Protein AF-A0AAW9J046-F1 (afdb_monomer_lite)

InterPro domains:
  IPR015813 Pyruvate/Phosphoenolpyruvate kinase-like domain superfamily [SSF51621] (9-249)
  IPR039556 ICL/PEPM domain [cd00377] (70-250)
  IPR040442 Pyruvate kinase-like domain superfamily [G3DSA:3.20.20.60] (46-250)

pLDDT: mean 89.96, std 11.01, range [50.72, 98.75]

Organism: Clostridium perfringens (NCBI:txid1502)

Secondary structure (DSSP, 8-state):
-EEEEEGGGSSSTTHHHHHHHHHHHHTTT-EEEEEPP-TT--HHHHHHHHHHH---HHHHHHHHHHHHHH-SS--EEE-SSHHHHHHHHH-EEEETTEEEE--EEEE-HHHHHHHTT--TTT-S-HHHHHHHHHHHHTT--S-EEEE-TT---HHHHHHHHHHHHHHT--EEEEE-EESS---GGGTTSS--EEPPHHHHHHHHHHHHHH-SSS-SEEEEEP-TTTTT--HHHHHHHHHHHHHTT-S---

Foldseek 3Di:
DEDEEECLLCDALNVVVVVVVVVVCVVVVYDYHYDHDDPPDDPVVVVVVVVVVADDLQRQQLQVVVCVVVDPPAAEEEDQAQVSLLCLQPDWDQDPSDIDGHQAYEHDLQVNQVVVVHHSFCPQDPVSSVVRVVRSRVRHHHAYEYACEQCPDLVVSLVVLVVCSNSNHNEYEHEQWDDGDDDLVVAQPDATDGHDLVVVLVSLLSSCVSDPDPRYFYEYEYCCVRNVVDDVVVVVSQVSNVVSPHPYYD

Structure (mmCIF, N/CA/C/O backbone):
data_AF-A0AAW9J046-F1
#
_entry.id   AF-A0AAW9J046-F1
#
loop_
_atom_site.group_PDB
_atom_site.id
_atom_site.type_symbol
_atom_site.label_atom_id
_atom_site.label_alt_id
_atom_site.label_comp_id
_atom_site.label_asym_id
_atom_site.label_entity_id
_atom_site.label_seq_id
_atom_site.pdbx_PDB_ins_code
_atom_site.Cartn_x
_atom_site.Cartn_y
_atom_site.Cartn_z
_atom_site.occupancy
_atom_site.B_iso_or_equiv
_atom_site.auth_seq_id
_atom_site.auth_comp_id
_atom_site.auth_asym_id
_atom_site.auth_atom_id
_atom_site.pdbx_PDB_model_num
ATOM 1 N N . ASP A 1 1 ? -41.920 2.066 6.862 1.00 80.56 1 ASP A N 1
ATOM 2 C CA . ASP A 1 1 ? -42.818 2.339 8.004 1.00 80.56 1 ASP A CA 1
ATOM 3 C C . ASP A 1 1 ? -42.069 2.582 9.298 1.00 80.56 1 ASP A C 1
ATOM 5 O O . ASP A 1 1 ? -42.297 3.623 9.889 1.00 80.56 1 ASP A O 1
ATOM 9 N N . TYR A 1 2 ? -41.138 1.714 9.704 1.00 87.12 2 TYR A N 1
ATOM 10 C CA . TYR A 1 2 ? -40.408 1.887 10.965 1.00 87.12 2 TYR A CA 1
ATOM 11 C C . TYR A 1 2 ? -38.893 1.852 10.770 1.00 87.12 2 TYR A C 1
ATOM 13 O O . TYR A 1 2 ? -38.388 1.045 9.989 1.00 87.12 2 TYR A O 1
ATOM 21 N N . VAL A 1 3 ? -38.172 2.682 11.521 1.00 87.12 3 VAL A N 1
ATOM 22 C CA . VAL A 1 3 ? -36.737 2.511 11.788 1.00 87.12 3 VAL A CA 1
ATOM 23 C C . VAL A 1 3 ? -36.591 2.202 13.268 1.00 87.12 3 VAL A C 1
ATOM 25 O O . VAL A 1 3 ? -37.168 2.893 14.101 1.00 87.12 3 VAL A O 1
ATOM 28 N N . VAL A 1 4 ? -35.834 1.159 13.598 1.00 86.88 4 VAL A N 1
ATOM 29 C CA . VAL A 1 4 ? -35.558 0.775 14.985 1.00 86.88 4 VAL A CA 1
ATOM 30 C C . VAL A 1 4 ? -34.089 1.052 15.272 1.00 86.88 4 VAL A C 1
ATOM 32 O O . VAL A 1 4 ? -33.225 0.558 14.549 1.00 86.88 4 VAL A O 1
ATOM 35 N N . HIS A 1 5 ? -33.801 1.839 16.306 1.00 84.81 5 HIS A N 1
ATOM 36 C CA . HIS A 1 5 ? -32.433 2.153 16.724 1.00 84.81 5 HIS A CA 1
ATOM 37 C C . HIS A 1 5 ? -32.329 2.200 18.254 1.00 84.81 5 HIS A C 1
ATOM 39 O O . HIS A 1 5 ? -33.330 2.333 18.958 1.00 84.81 5 HIS A O 1
ATOM 45 N N . GLY A 1 6 ? -31.113 2.083 18.779 1.00 80.00 6 GLY A N 1
ATOM 46 C CA . GLY A 1 6 ? -30.823 2.382 20.176 1.00 80.00 6 GLY A CA 1
ATOM 47 C C . GLY A 1 6 ? -31.052 3.859 20.520 1.00 80.00 6 GLY A C 1
ATOM 48 O O . GLY A 1 6 ? -31.007 4.717 19.643 1.00 80.00 6 GLY A O 1
ATOM 49 N N . ASP A 1 7 ? -31.293 4.191 21.786 1.00 82.12 7 ASP A N 1
ATOM 50 C CA . ASP A 1 7 ? -31.422 5.588 22.226 1.00 82.12 7 ASP A CA 1
ATOM 51 C C . ASP A 1 7 ? -30.079 6.290 22.516 1.00 82.12 7 ASP A C 1
ATOM 53 O O . ASP A 1 7 ? -30.062 7.456 22.908 1.00 82.12 7 ASP A O 1
ATOM 57 N N . ASP A 1 8 ? -28.956 5.615 22.262 1.00 73.44 8 ASP A N 1
ATOM 58 C CA . ASP A 1 8 ? -27.584 6.071 22.516 1.00 73.44 8 ASP A CA 1
ATOM 59 C C . ASP A 1 8 ? -27.118 7.206 21.594 1.00 73.44 8 ASP A C 1
ATOM 61 O O . ASP A 1 8 ? -26.178 7.926 21.923 1.00 73.44 8 ASP A O 1
ATOM 65 N N . TRP A 1 9 ? -27.813 7.405 20.476 1.00 77.25 9 TRP A N 1
ATOM 66 C CA . TRP A 1 9 ? -27.603 8.506 19.536 1.00 77.25 9 TRP A CA 1
ATOM 67 C C . TRP A 1 9 ? -28.482 9.747 19.787 1.00 77.25 9 TRP A C 1
ATOM 69 O O . TRP A 1 9 ? -28.465 10.680 18.982 1.00 77.25 9 TRP A O 1
ATOM 79 N N . LYS A 1 10 ? -29.272 9.776 20.876 1.00 75.56 10 LYS A N 1
ATOM 80 C CA . LYS A 1 10 ? -30.058 10.966 21.267 1.00 75.56 10 LYS A CA 1
ATOM 81 C C . LYS A 1 10 ? -29.168 12.153 21.623 1.00 75.56 10 LYS A C 1
ATOM 83 O O . LYS A 1 10 ? -29.517 13.285 21.302 1.00 75.56 10 LYS A O 1
ATOM 88 N N . ASP A 1 11 ? -28.017 11.865 22.221 1.00 67.56 11 ASP A N 1
ATOM 89 C CA . ASP A 1 11 ? -27.031 12.838 22.670 1.00 67.56 11 ASP A CA 1
ATOM 90 C C . ASP A 1 11 ? -25.668 12.571 22.001 1.00 67.56 11 ASP A C 1
ATOM 92 O O . ASP A 1 11 ? -25.369 11.461 21.559 1.00 67.56 11 ASP A O 1
ATOM 96 N N . GLY A 1 12 ? -24.807 13.589 21.922 1.00 67.00 12 GLY A N 1
ATOM 97 C CA . GLY A 1 12 ? -23.470 13.465 21.326 1.00 67.00 12 GLY A CA 1
ATOM 98 C C . GLY A 1 12 ? -23.452 13.520 19.792 1.00 67.00 12 GLY A C 1
ATOM 99 O O . GLY A 1 12 ? -24.370 14.032 19.155 1.00 67.00 12 GLY A O 1
ATOM 100 N N . LEU A 1 13 ? -22.374 13.021 19.182 1.00 63.19 13 LEU A N 1
ATOM 101 C CA . LEU A 1 13 ? -22.053 13.221 17.756 1.00 63.19 13 LEU A CA 1
ATOM 102 C C . LEU A 1 13 ? -23.088 12.642 16.778 1.00 63.19 13 LEU A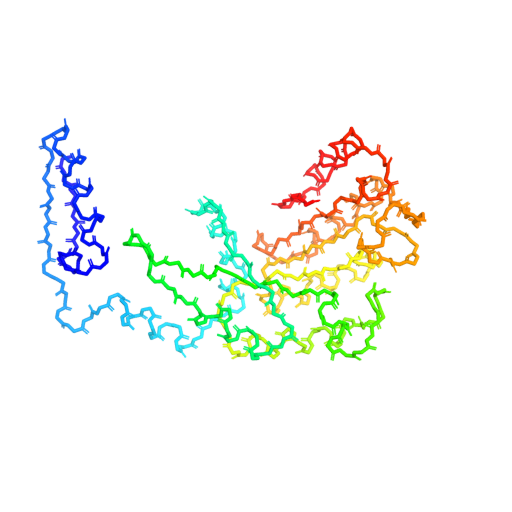 C 1
ATOM 104 O O . LEU A 1 13 ? -23.257 13.152 15.674 1.00 63.19 13 LEU A O 1
ATOM 108 N N . GLN A 1 14 ? -23.795 11.583 17.176 1.00 73.69 14 GLN A N 1
ATOM 109 C CA . GLN A 1 14 ? -24.799 10.933 16.330 1.00 73.69 14 GLN A CA 1
ATOM 110 C C . GLN A 1 14 ? -26.179 11.612 16.386 1.00 73.69 14 GLN A C 1
ATOM 112 O O . GLN A 1 14 ? -27.056 11.252 15.602 1.00 73.69 14 GLN A O 1
ATOM 117 N N . SER A 1 15 ? -26.364 12.639 17.224 1.00 80.19 15 SER A N 1
ATOM 118 C CA . SER A 1 15 ? -27.622 13.402 17.310 1.00 80.19 15 SER A CA 1
ATOM 119 C C . SER A 1 15 ? -28.003 14.068 15.982 1.00 80.19 15 SER A C 1
ATOM 121 O O . SER A 1 15 ? -29.173 14.087 15.597 1.00 80.19 15 SER A O 1
ATOM 123 N N . ASN A 1 16 ? -27.005 14.520 15.219 1.00 80.81 16 ASN A N 1
ATOM 124 C CA . ASN A 1 16 ? -27.200 15.065 13.876 1.00 80.81 16 ASN A CA 1
ATOM 125 C C . ASN A 1 16 ? -27.724 13.999 12.897 1.00 80.81 16 ASN A C 1
ATOM 127 O O . ASN A 1 16 ? -28.609 14.272 12.085 1.00 80.81 16 ASN A O 1
ATOM 131 N N . LEU A 1 17 ? -27.214 12.764 12.986 1.00 83.44 17 LEU A N 1
ATOM 132 C CA . LEU A 1 17 ? -27.685 11.642 12.169 1.00 83.44 17 LEU A CA 1
ATOM 133 C C . LEU A 1 17 ? -29.111 11.240 12.559 1.00 83.44 17 LEU A C 1
ATOM 135 O O . LEU A 1 17 ? -29.945 11.038 11.677 1.00 83.44 17 LEU A O 1
ATOM 139 N N . ARG A 1 18 ? -29.409 11.202 13.863 1.00 87.56 18 ARG A N 1
ATOM 140 C CA . ARG A 1 18 ? -30.761 10.974 14.382 1.00 87.56 18 ARG A CA 1
ATOM 141 C C . ARG A 1 18 ? -31.751 11.973 13.791 1.00 87.56 18 ARG A C 1
ATOM 143 O O . ARG A 1 18 ? -32.811 11.575 13.313 1.00 87.56 18 ARG A O 1
ATOM 150 N N . GLN A 1 19 ? -31.391 13.257 13.777 1.00 87.75 19 GLN A N 1
ATOM 151 C CA . GLN A 1 19 ? -32.248 14.301 13.222 1.00 87.75 19 GLN A CA 1
ATOM 152 C C . GLN A 1 19 ? -32.507 14.086 11.725 1.00 87.75 19 GLN A C 1
ATOM 154 O O . GLN A 1 19 ? -33.657 14.116 11.297 1.00 87.75 19 GLN A O 1
ATOM 159 N N . ARG A 1 20 ? -31.469 13.751 10.945 1.00 88.19 20 ARG A N 1
ATOM 160 C CA . ARG A 1 20 ? -31.618 13.424 9.516 1.00 88.19 20 ARG A CA 1
ATOM 161 C C . ARG A 1 20 ? -32.549 12.237 9.277 1.00 88.19 20 ARG A C 1
ATOM 163 O O . ARG A 1 20 ? -33.361 12.285 8.361 1.00 88.19 20 ARG A O 1
ATOM 170 N N . VAL A 1 21 ? -32.451 11.183 10.089 1.00 88.69 21 VAL A N 1
ATOM 171 C CA . VAL A 1 21 ? -33.340 10.014 9.980 1.00 88.69 21 VAL A CA 1
ATOM 172 C C . VAL A 1 21 ? -34.789 10.400 10.274 1.00 88.69 21 VAL A C 1
ATOM 174 O O . VAL A 1 21 ? -35.682 9.995 9.536 1.00 88.69 21 VAL A O 1
ATOM 177 N N . ILE A 1 22 ? -35.026 11.220 11.301 1.00 89.38 22 ILE A N 1
ATOM 178 C CA . ILE A 1 22 ? -36.364 11.738 11.620 1.00 89.38 22 ILE A CA 1
ATOM 179 C C . ILE A 1 22 ? -36.925 12.560 10.456 1.00 89.38 22 ILE A C 1
ATOM 181 O O . ILE A 1 22 ? -38.100 12.423 10.123 1.00 89.38 22 ILE A O 1
ATOM 185 N N . ASP A 1 23 ? -36.105 13.406 9.835 1.00 91.62 23 ASP A N 1
ATOM 186 C CA . ASP A 1 23 ? -36.557 14.270 8.746 1.00 91.62 23 ASP A CA 1
ATOM 187 C C . ASP A 1 23 ? -36.888 13.477 7.475 1.00 91.62 23 ASP A C 1
ATOM 189 O O . ASP A 1 23 ? -37.922 13.737 6.867 1.00 91.62 23 ASP A O 1
ATOM 193 N N . VAL A 1 24 ? -36.108 12.442 7.146 1.00 91.44 24 VAL A N 1
ATOM 194 C CA . VAL A 1 24 ? -36.411 11.515 6.039 1.00 91.44 24 VAL A CA 1
ATOM 195 C C . VAL A 1 24 ? -37.673 10.693 6.323 1.00 91.44 24 VAL A C 1
ATOM 197 O O . VAL A 1 24 ? -38.525 10.534 5.454 1.00 91.44 24 VAL A O 1
ATOM 200 N N . LEU A 1 25 ? -37.848 10.196 7.551 1.00 91.50 25 LEU A N 1
ATOM 201 C CA . LEU A 1 25 ? -39.029 9.411 7.928 1.00 91.50 25 LEU A CA 1
ATOM 202 C C . LEU A 1 25 ? -40.341 10.195 7.789 1.00 91.50 25 LEU A C 1
ATOM 204 O O . LEU A 1 25 ? -41.369 9.602 7.454 1.00 91.50 25 LEU A O 1
ATOM 208 N N . LYS A 1 26 ? -40.315 11.518 7.997 1.00 90.88 26 LYS A N 1
ATOM 209 C CA . LYS A 1 26 ? -41.492 12.382 7.811 1.00 90.88 26 LYS A CA 1
ATOM 210 C C . LYS A 1 26 ? -41.996 12.404 6.368 1.00 90.88 26 LYS A C 1
ATOM 212 O O . LYS A 1 26 ? -43.192 12.603 6.178 1.00 90.88 26 LYS A O 1
ATOM 217 N N . GLU A 1 27 ? -41.138 12.181 5.369 1.00 94.25 27 GLU A N 1
ATOM 218 C CA . GLU A 1 27 ? -41.520 12.245 3.948 1.00 94.25 27 GLU A CA 1
ATOM 219 C C . GLU A 1 27 ? -42.580 11.200 3.569 1.00 94.25 27 GLU A C 1
ATOM 221 O O . GLU A 1 27 ? -43.417 11.451 2.704 1.00 94.25 27 GLU A O 1
ATOM 226 N N . TRP A 1 28 ? -42.586 10.048 4.246 1.00 92.00 28 TRP A N 1
ATOM 227 C CA . TRP A 1 28 ? -43.547 8.961 4.021 1.00 92.00 28 TRP A CA 1
ATOM 228 C C . TRP A 1 28 ? -44.314 8.556 5.286 1.00 92.00 28 TRP A C 1
ATOM 230 O O . TRP A 1 28 ? -44.853 7.452 5.356 1.00 92.00 28 TRP A O 1
ATOM 240 N N . ASN A 1 29 ? -44.380 9.441 6.286 1.00 89.50 29 ASN A N 1
ATOM 241 C CA . ASN A 1 29 ? -45.112 9.216 7.536 1.00 89.50 29 ASN A CA 1
ATOM 242 C C . ASN A 1 29 ? -44.631 7.977 8.328 1.00 89.50 29 ASN A C 1
ATOM 244 O O . ASN A 1 29 ? -45.427 7.274 8.949 1.00 89.50 29 ASN A O 1
ATOM 248 N N . GLY A 1 30 ? -43.328 7.690 8.266 1.00 88.50 30 GLY A N 1
ATOM 249 C CA . GLY A 1 30 ? -42.696 6.616 9.024 1.00 88.50 30 GLY A CA 1
ATOM 250 C C . GLY A 1 30 ? -42.347 7.023 10.458 1.00 88.50 30 GLY A C 1
ATOM 251 O O . GLY A 1 30 ? -42.241 8.204 10.784 1.00 88.50 30 GLY A O 1
ATOM 252 N N . GLU A 1 31 ? -42.139 6.032 11.319 1.00 90.69 31 GLU A N 1
ATOM 253 C CA . GLU A 1 31 ? -41.923 6.206 12.755 1.00 90.69 31 GLU A CA 1
ATOM 254 C C . GLU A 1 31 ? -40.536 5.697 13.181 1.00 90.69 31 GLU A C 1
ATOM 256 O O . GLU A 1 31 ? -40.062 4.647 12.734 1.00 90.69 31 GLU A O 1
ATOM 261 N N . LEU A 1 32 ? -39.870 6.451 14.058 1.00 89.19 32 LEU A N 1
ATOM 262 C CA . LEU A 1 32 ? -38.623 6.030 14.689 1.00 89.19 32 LEU A CA 1
ATOM 263 C C . LEU A 1 32 ? -38.937 5.389 16.046 1.00 89.19 32 LEU A C 1
ATOM 265 O O . LEU A 1 32 ? -39.423 6.061 16.953 1.00 89.19 32 LEU A O 1
ATOM 269 N N . VAL A 1 33 ? -38.612 4.107 16.198 1.00 87.88 33 VAL A N 1
ATOM 270 C CA . VAL A 1 33 ? -38.767 3.351 17.446 1.00 87.88 33 VAL A CA 1
ATOM 271 C C . VAL A 1 33 ? -37.407 3.250 18.130 1.00 87.88 33 VAL A C 1
ATOM 273 O O . VAL A 1 33 ? -36.505 2.563 17.649 1.00 87.88 33 VAL A O 1
ATOM 276 N N . GLU A 1 34 ? -37.252 3.941 19.258 1.00 85.88 34 GLU A N 1
ATOM 277 C CA . GLU A 1 34 ? -35.988 3.993 20.000 1.00 85.88 34 GLU A CA 1
ATOM 278 C C . GLU A 1 34 ? -36.026 3.064 21.217 1.00 85.88 34 GLU A C 1
ATOM 280 O O . GLU A 1 34 ? -36.857 3.227 22.113 1.00 85.88 34 GLU A O 1
ATOM 285 N N . ILE A 1 35 ? -35.117 2.090 21.257 1.00 83.62 35 ILE A N 1
ATOM 286 C CA . ILE A 1 35 ? -35.019 1.106 22.340 1.00 83.62 35 ILE A CA 1
ATOM 287 C C . ILE A 1 35 ? -33.934 1.562 23.328 1.00 83.62 35 ILE A C 1
ATOM 289 O O . ILE A 1 35 ? -32.837 1.907 22.884 1.00 83.62 35 ILE A O 1
ATOM 293 N N . PRO A 1 36 ? -34.190 1.543 24.653 1.00 76.00 36 PRO A N 1
ATOM 294 C CA . PRO A 1 36 ? -33.184 1.894 25.650 1.00 76.00 36 PRO A CA 1
ATOM 295 C C . PRO A 1 36 ? -31.921 1.048 25.491 1.00 76.00 36 PRO A C 1
ATOM 297 O O . PRO A 1 36 ? -31.981 -0.183 25.576 1.00 76.00 36 PRO A O 1
ATOM 300 N N . TYR A 1 37 ? -30.779 1.697 25.281 1.00 64.81 37 TYR A N 1
ATOM 301 C CA . TYR A 1 37 ? -29.507 1.008 25.137 1.00 64.81 37 TYR A CA 1
ATOM 302 C C . TYR A 1 37 ? -29.130 0.316 26.449 1.00 64.81 37 TYR A C 1
ATOM 304 O O . TYR A 1 37 ? -29.360 0.838 27.547 1.00 64.81 37 TYR A O 1
ATOM 312 N N . THR A 1 38 ? -28.533 -0.874 26.357 1.00 61.53 38 THR A N 1
ATOM 313 C CA . THR A 1 38 ? -28.119 -1.654 27.527 1.00 61.53 38 THR A CA 1
ATOM 314 C C . THR A 1 38 ? -27.205 -0.811 28.419 1.00 61.53 38 THR A C 1
ATOM 316 O O . THR A 1 38 ? -26.072 -0.493 28.048 1.00 61.53 38 THR A O 1
ATOM 319 N N . LYS A 1 39 ? -27.688 -0.439 29.615 1.00 50.72 39 LYS A N 1
ATOM 320 C CA . LYS A 1 39 ? -26.931 0.378 30.576 1.00 50.72 39 LYS A CA 1
ATOM 321 C C . LYS A 1 39 ? -25.564 -0.261 30.843 1.00 50.72 39 LYS A C 1
ATOM 323 O O . LYS A 1 39 ? -25.487 -1.356 31.387 1.00 50.72 39 LYS A O 1
ATOM 328 N N . GLY A 1 40 ? -24.492 0.439 30.472 1.00 54.25 40 GLY A N 1
ATOM 329 C CA . GLY A 1 40 ? -23.106 0.012 30.701 1.00 54.25 40 GLY A CA 1
ATOM 330 C C . GLY A 1 40 ? -22.335 -0.431 29.453 1.00 54.25 40 GLY A C 1
ATOM 331 O O . GLY A 1 40 ? -21.108 -0.481 29.511 1.00 54.25 40 GLY A O 1
ATOM 332 N N . VAL A 1 41 ? -23.003 -0.660 28.319 1.00 54.56 41 VAL A N 1
ATOM 333 C CA . VAL A 1 41 ? -22.358 -1.023 27.048 1.00 54.56 41 VAL A CA 1
ATOM 334 C C . VAL A 1 41 ? -22.514 0.144 26.076 1.00 54.56 41 VAL A C 1
ATOM 336 O O . VAL A 1 41 ? -23.592 0.371 25.555 1.00 54.56 41 VAL A O 1
ATOM 339 N N . SER A 1 42 ? -21.450 0.913 25.847 1.00 58.94 42 SER A N 1
ATOM 340 C CA . SER A 1 42 ? -21.420 1.915 24.770 1.00 58.94 42 SER A CA 1
ATOM 341 C C . SER A 1 42 ? -20.695 1.317 23.571 1.00 58.94 42 SER A C 1
ATOM 343 O O . SER A 1 42 ? -19.647 0.699 23.765 1.00 58.94 42 SER A O 1
ATOM 345 N N . ILE A 1 43 ? -21.195 1.538 22.351 1.00 58.94 43 ILE A N 1
ATOM 346 C CA . ILE A 1 43 ? -20.497 1.165 21.105 1.00 58.94 43 ILE A CA 1
ATOM 347 C C . ILE A 1 43 ? -19.076 1.737 21.114 1.00 58.94 43 ILE A C 1
ATOM 349 O O . ILE A 1 43 ? -18.118 1.008 20.897 1.00 58.94 43 ILE A O 1
ATOM 353 N N . SER A 1 44 ? -18.914 2.997 21.532 1.00 60.44 44 SER A N 1
ATOM 354 C CA . SER A 1 44 ? -17.595 3.625 21.683 1.00 60.44 44 SER A CA 1
ATOM 355 C C . SER A 1 44 ? -16.667 2.889 22.661 1.00 60.44 44 SER A C 1
ATOM 357 O O . SER A 1 44 ? -15.454 2.849 22.465 1.00 60.44 44 SER A O 1
ATOM 359 N N . LYS A 1 45 ? -17.212 2.291 23.729 1.00 61.66 45 LYS A N 1
ATOM 360 C CA . LYS A 1 45 ? -16.431 1.496 24.687 1.00 61.66 45 LYS A CA 1
ATOM 361 C C . LYS A 1 45 ? -16.085 0.132 24.101 1.00 61.66 45 LYS A C 1
ATOM 363 O O . LYS A 1 45 ? -14.959 -0.309 24.285 1.00 61.66 45 LYS A O 1
ATOM 368 N N . LEU A 1 46 ? -17.007 -0.495 23.373 1.00 64.25 46 LEU A N 1
ATOM 369 C CA . LEU A 1 46 ? -16.763 -1.749 22.660 1.00 64.25 46 LEU A CA 1
ATOM 370 C C . LEU A 1 46 ? -15.710 -1.584 21.562 1.00 64.25 46 LEU A C 1
ATOM 372 O O . LEU A 1 46 ? -14.779 -2.377 21.521 1.00 64.25 46 LEU A O 1
ATOM 376 N N . ASP A 1 47 ? -15.791 -0.536 20.744 1.00 66.25 47 ASP A N 1
ATOM 377 C CA . ASP A 1 47 ? -14.788 -0.232 19.718 1.00 66.25 47 ASP A CA 1
ATOM 378 C C . ASP A 1 47 ? -13.420 0.033 20.342 1.00 66.25 47 ASP A C 1
ATOM 380 O O . ASP A 1 47 ? -12.408 -0.473 19.867 1.00 66.25 47 ASP A O 1
ATOM 384 N N . ASN A 1 48 ? -13.371 0.766 21.458 1.00 66.00 48 ASN A N 1
ATOM 385 C CA . ASN A 1 48 ? -12.123 0.956 22.193 1.00 66.00 48 ASN A CA 1
ATOM 386 C C . ASN A 1 48 ? -11.573 -0.361 22.756 1.00 66.00 48 ASN A C 1
ATOM 388 O O . ASN A 1 48 ? -10.366 -0.577 22.698 1.00 66.00 48 ASN A O 1
ATOM 392 N N . MET A 1 49 ? -12.428 -1.252 23.264 1.00 65.69 49 MET A N 1
ATOM 393 C CA . MET A 1 49 ? -12.011 -2.576 23.735 1.00 65.69 49 MET A CA 1
ATOM 394 C C . MET A 1 49 ? -11.517 -3.461 22.583 1.00 65.69 49 MET A C 1
ATOM 396 O O . MET A 1 49 ? -10.477 -4.098 22.714 1.00 65.69 49 MET A O 1
ATOM 400 N N . LEU A 1 50 ? -12.206 -3.464 21.439 1.00 67.81 50 LEU A N 1
ATOM 401 C CA . LEU A 1 50 ? -11.787 -4.187 20.236 1.00 67.81 50 LEU A CA 1
ATOM 402 C C . LEU A 1 50 ? -10.442 -3.664 19.721 1.00 67.81 50 LEU A C 1
ATOM 404 O O . LEU A 1 50 ? -9.540 -4.453 19.455 1.00 67.81 50 LEU A O 1
ATOM 408 N N . ASN A 1 51 ? -10.263 -2.343 19.680 1.00 67.25 51 ASN A N 1
ATOM 409 C CA . ASN A 1 51 ? -8.996 -1.722 19.298 1.00 67.25 51 ASN A CA 1
ATOM 410 C C . ASN A 1 51 ? -7.861 -2.025 20.295 1.00 67.25 51 ASN A C 1
ATOM 412 O O . ASN A 1 51 ? -6.704 -2.074 19.889 1.00 67.25 51 ASN A O 1
ATOM 416 N N . GLN A 1 52 ? -8.165 -2.237 21.583 1.00 65.31 52 GLN A N 1
ATOM 417 C CA . GLN A 1 52 ? -7.179 -2.634 22.601 1.00 65.31 52 GLN A CA 1
ATOM 418 C C . GLN A 1 52 ? -6.761 -4.105 22.502 1.00 65.31 52 GLN A C 1
ATOM 420 O O . GLN A 1 52 ? -5.628 -4.432 22.845 1.00 65.31 52 GLN A O 1
ATOM 425 N N . ILE A 1 53 ? -7.649 -4.986 22.034 1.00 69.31 53 ILE A N 1
ATOM 426 C CA . ILE A 1 53 ? -7.322 -6.395 21.763 1.00 69.31 53 ILE A CA 1
ATOM 427 C C . ILE A 1 53 ? -6.400 -6.506 20.533 1.00 69.31 53 ILE A C 1
ATOM 429 O O . ILE A 1 53 ? -5.614 -7.447 20.431 1.00 69.31 53 ILE A O 1
ATOM 433 N N . GLY A 1 54 ? -6.460 -5.524 19.628 1.00 73.88 54 GLY A N 1
ATOM 434 C CA . GLY A 1 54 ? -5.672 -5.458 18.401 1.00 73.88 54 GLY A CA 1
ATOM 435 C C . GLY A 1 54 ? -6.449 -5.967 17.186 1.00 73.88 54 GLY A C 1
ATOM 436 O O . GLY A 1 54 ? -7.669 -6.111 17.210 1.00 73.88 54 GLY A O 1
ATOM 437 N N . THR A 1 55 ? -5.746 -6.226 16.084 1.00 85.38 55 THR A N 1
ATOM 438 C CA . THR A 1 55 ? -6.354 -6.742 14.851 1.00 85.38 55 THR A CA 1
ATOM 439 C C . THR A 1 55 ? -5.556 -7.917 14.309 1.00 85.38 55 THR A C 1
ATOM 441 O O . THR A 1 55 ? -4.327 -7.929 14.370 1.00 85.38 55 THR A O 1
ATOM 444 N N . THR A 1 56 ? -6.253 -8.916 13.774 1.00 91.62 56 THR A N 1
ATOM 445 C CA . THR A 1 56 ? -5.589 -10.009 13.054 1.00 91.62 56 THR A CA 1
ATOM 446 C C . THR A 1 56 ? -5.115 -9.528 11.678 1.00 91.62 56 THR A C 1
ATOM 448 O O . THR A 1 56 ? -5.754 -8.645 11.092 1.00 91.62 56 THR A O 1
ATOM 451 N N . PRO A 1 57 ? -4.047 -10.120 11.108 1.00 94.06 57 PRO A N 1
ATOM 452 C CA . PRO A 1 57 ? -3.579 -9.781 9.764 1.00 94.06 57 PRO A CA 1
ATOM 453 C C . PRO A 1 57 ? -4.695 -9.789 8.709 1.00 94.06 57 PRO A C 1
ATOM 455 O O . PRO A 1 57 ? -4.823 -8.852 7.924 1.00 94.06 57 PRO A O 1
ATOM 458 N N . GLN A 1 58 ? -5.571 -10.797 8.747 1.00 93.56 58 GLN A N 1
ATOM 459 C CA . GLN A 1 58 ? -6.677 -10.952 7.801 1.00 93.56 58 GLN A CA 1
ATOM 460 C C . GLN A 1 58 ? -7.725 -9.840 7.940 1.00 93.56 58 GLN A C 1
ATOM 462 O O . GLN A 1 58 ? -8.201 -9.305 6.938 1.00 93.56 58 GLN A O 1
ATOM 467 N N . GLN A 1 59 ? -8.080 -9.467 9.174 1.00 92.81 59 GLN A N 1
ATOM 468 C CA . GLN A 1 59 ? -9.038 -8.385 9.419 1.00 92.81 59 GLN A CA 1
ATOM 469 C C . GLN A 1 59 ? -8.486 -7.029 8.975 1.00 92.81 59 GLN A C 1
ATOM 471 O O . GLN A 1 59 ? -9.216 -6.261 8.344 1.00 92.81 59 GLN A O 1
ATOM 476 N N . ARG A 1 60 ? -7.210 -6.742 9.267 1.00 94.56 60 ARG A N 1
ATOM 477 C CA . ARG A 1 60 ? -6.553 -5.504 8.828 1.00 94.56 60 ARG A CA 1
ATOM 478 C C . ARG A 1 60 ? -6.501 -5.413 7.310 1.00 94.56 60 ARG A C 1
ATOM 480 O O . ARG A 1 60 ? -6.919 -4.402 6.748 1.00 94.56 60 ARG A O 1
ATOM 487 N N . MET A 1 61 ? -6.032 -6.471 6.652 1.00 95.56 61 MET A N 1
ATOM 488 C CA . MET A 1 61 ? -5.907 -6.528 5.198 1.00 95.56 61 MET A CA 1
ATOM 489 C C . MET A 1 61 ? -7.239 -6.183 4.515 1.00 95.56 61 MET A C 1
ATOM 491 O O . MET A 1 61 ? -7.301 -5.237 3.733 1.00 95.56 61 MET A O 1
ATOM 495 N N . LYS A 1 62 ? -8.329 -6.857 4.907 1.00 95.62 62 LYS A N 1
ATOM 496 C CA . LYS A 1 62 ? -9.679 -6.645 4.357 1.00 95.62 62 LYS A CA 1
ATOM 497 C C . LYS A 1 62 ? -10.239 -5.234 4.591 1.00 95.62 62 LYS A C 1
ATOM 499 O O . LYS A 1 62 ? -11.113 -4.780 3.845 1.00 95.62 62 LYS A O 1
ATOM 504 N N . LYS A 1 63 ? -9.772 -4.531 5.628 1.00 95.12 63 LYS A N 1
ATOM 505 C CA . LYS A 1 63 ? -10.321 -3.237 6.057 1.00 95.12 63 LYS A CA 1
ATOM 506 C C . LYS A 1 63 ? -10.230 -2.172 4.965 1.00 95.12 63 LYS A C 1
ATOM 508 O O . LYS A 1 63 ? -11.176 -1.407 4.818 1.00 95.12 63 LYS A O 1
ATOM 513 N N . LEU A 1 64 ? -9.164 -2.162 4.159 1.00 96.50 64 LEU A N 1
ATOM 514 C CA . LEU A 1 64 ? -9.013 -1.198 3.063 1.00 96.50 64 LEU A CA 1
ATOM 515 C C . LEU A 1 64 ? -10.123 -1.339 2.016 1.00 96.50 64 LEU A C 1
ATOM 517 O O . LEU A 1 64 ? -10.802 -0.366 1.702 1.00 96.50 64 LEU A O 1
ATOM 521 N N . LYS A 1 65 ? -10.349 -2.562 1.527 1.00 94.81 65 LYS A N 1
ATOM 522 C CA . LYS A 1 65 ? -11.385 -2.856 0.530 1.00 94.81 65 LYS A CA 1
ATOM 523 C C . LYS A 1 65 ? -12.782 -2.497 1.036 1.00 94.81 65 LYS A C 1
ATOM 525 O O . LYS A 1 65 ? -13.588 -1.954 0.289 1.00 94.81 65 LYS A O 1
ATOM 530 N N . LYS A 1 66 ? -13.053 -2.762 2.319 1.00 94.50 66 LYS A N 1
ATOM 531 C CA . LYS A 1 66 ? -14.301 -2.354 2.977 1.00 94.50 66 LYS A CA 1
ATOM 532 C C . LYS A 1 66 ? -14.446 -0.827 2.995 1.00 94.50 66 LYS A C 1
ATOM 534 O O . LYS A 1 66 ? -15.471 -0.317 2.559 1.00 94.50 66 LYS A O 1
ATOM 539 N N . LEU A 1 67 ? -13.412 -0.109 3.438 1.00 95.19 67 LEU A N 1
ATOM 540 C CA . LEU A 1 67 ? -13.428 1.354 3.527 1.00 95.19 67 LEU A CA 1
ATOM 541 C C . LEU A 1 67 ? -13.638 2.020 2.165 1.00 95.19 67 LEU A C 1
ATOM 543 O O . LEU A 1 67 ? -14.425 2.953 2.079 1.00 95.19 67 LEU A O 1
ATOM 547 N N . LEU A 1 68 ? -13.005 1.514 1.104 1.00 93.94 68 LEU A N 1
ATOM 548 C CA . LEU A 1 68 ? -13.199 2.018 -0.261 1.00 93.94 68 LEU A CA 1
ATOM 549 C C . LEU A 1 68 ? -14.644 1.858 -0.767 1.00 93.94 68 LEU A C 1
ATOM 551 O O . LEU A 1 68 ? -15.093 2.659 -1.581 1.00 93.94 68 LEU A O 1
ATOM 555 N N . GLY A 1 69 ? -15.375 0.845 -0.290 1.00 91.75 69 GLY A N 1
ATOM 556 C CA . GLY A 1 69 ? -16.790 0.646 -0.621 1.00 91.75 69 GLY A CA 1
ATOM 557 C C . GLY A 1 69 ? -17.758 1.488 0.217 1.00 91.75 69 GLY A C 1
ATOM 558 O O . GLY A 1 69 ? -18.885 1.722 -0.208 1.00 91.75 69 GLY A O 1
ATOM 559 N N . GLU A 1 70 ? -17.336 1.938 1.401 1.00 90.69 70 GLU A N 1
ATOM 560 C CA . GLU A 1 70 ? -18.188 2.652 2.364 1.00 90.69 70 GLU A CA 1
ATOM 561 C C . GLU A 1 70 ? -17.952 4.166 2.372 1.00 90.69 70 GLU A C 1
ATOM 563 O O . GLU A 1 70 ? -18.861 4.936 2.685 1.00 90.69 70 GLU A O 1
ATOM 568 N N . LYS A 1 71 ? -16.733 4.607 2.046 1.00 87.94 71 LYS A N 1
ATOM 569 C CA . LYS A 1 71 ? -16.294 5.994 2.179 1.00 87.94 71 LYS A CA 1
ATOM 570 C C . LYS A 1 71 ? -15.535 6.442 0.935 1.00 87.94 71 LYS A C 1
ATOM 572 O O . LYS A 1 71 ? -14.566 5.814 0.522 1.00 87.94 71 LYS A O 1
ATOM 577 N N . ASN A 1 72 ? -15.933 7.588 0.387 1.00 87.62 72 ASN A N 1
ATOM 578 C CA . ASN A 1 72 ? -15.238 8.233 -0.721 1.00 87.62 72 ASN A CA 1
ATOM 579 C C . ASN A 1 72 ? -15.189 9.762 -0.505 1.00 87.62 72 ASN A C 1
ATOM 581 O O . ASN A 1 72 ? -16.255 10.382 -0.469 1.00 87.62 72 ASN A O 1
ATOM 585 N N . PRO A 1 73 ? -14.004 10.388 -0.347 1.00 91.75 73 PRO A N 1
ATOM 586 C CA . PRO A 1 73 ? -12.669 9.780 -0.336 1.00 91.75 73 PRO A CA 1
ATOM 587 C C . PRO A 1 73 ? -12.278 9.192 1.031 1.00 91.75 73 PRO A C 1
ATOM 589 O O . PRO A 1 73 ? -12.692 9.686 2.086 1.00 91.75 73 PRO A O 1
ATOM 592 N N . ILE A 1 74 ? -11.406 8.180 1.012 1.00 95.19 74 ILE A N 1
ATOM 593 C CA . ILE A 1 74 ? -10.636 7.770 2.196 1.00 95.19 74 ILE A CA 1
ATOM 594 C C . ILE A 1 74 ? -9.397 8.661 2.356 1.00 95.19 74 ILE A C 1
ATOM 596 O O . ILE A 1 74 ? -8.855 9.175 1.379 1.00 95.19 74 ILE A O 1
ATOM 600 N N . ARG A 1 75 ? -8.935 8.853 3.593 1.00 95.88 75 ARG A N 1
ATOM 601 C CA . ARG A 1 75 ? -7.773 9.685 3.929 1.00 95.88 75 ARG A CA 1
ATOM 602 C C . ARG A 1 75 ? -6.632 8.815 4.425 1.00 95.88 75 ARG A C 1
ATOM 604 O O . ARG A 1 75 ? -6.741 8.196 5.478 1.00 95.88 75 ARG A O 1
ATOM 611 N N . ILE A 1 76 ? -5.528 8.803 3.694 1.00 97.56 76 ILE A N 1
ATOM 612 C CA . ILE A 1 76 ? -4.327 8.040 4.037 1.00 97.56 76 ILE A CA 1
ATOM 613 C C . ILE A 1 76 ? -3.226 9.021 4.437 1.00 97.56 76 ILE A C 1
ATOM 615 O O . ILE A 1 76 ? -3.052 10.040 3.771 1.00 97.56 76 ILE A O 1
ATOM 619 N N . LEU A 1 77 ? -2.502 8.728 5.518 1.00 98.00 77 LEU A N 1
ATOM 620 C CA . LEU A 1 77 ? -1.334 9.507 5.936 1.00 98.00 77 LEU A CA 1
ATOM 621 C C . LEU A 1 77 ? -0.081 8.630 5.942 1.00 98.00 77 LEU A C 1
ATOM 623 O O . LEU A 1 77 ? -0.147 7.431 6.202 1.00 98.00 77 LEU A O 1
ATOM 627 N N . GLU A 1 78 ? 1.056 9.232 5.625 1.00 97.62 78 GLU A N 1
ATOM 628 C CA . GLU A 1 78 ? 2.348 8.554 5.591 1.00 97.62 78 GLU A CA 1
ATOM 629 C C . GLU A 1 78 ? 2.802 8.105 6.992 1.00 97.62 78 GLU A C 1
ATOM 631 O O . GLU A 1 78 ? 2.576 8.806 7.982 1.00 97.62 78 GLU A O 1
ATOM 636 N N . ALA A 1 79 ? 3.434 6.931 7.065 1.00 98.06 79 ALA A N 1
ATOM 637 C CA . ALA A 1 79 ? 4.114 6.431 8.253 1.00 98.06 79 ALA A CA 1
ATOM 638 C C . ALA A 1 79 ? 5.389 5.653 7.874 1.00 98.06 79 ALA A C 1
ATOM 640 O O . ALA A 1 79 ? 5.327 4.648 7.166 1.00 98.06 79 ALA A O 1
ATOM 641 N N . HIS A 1 80 ? 6.532 6.076 8.421 1.00 95.81 80 HIS A N 1
ATOM 642 C CA . HIS A 1 80 ? 7.864 5.496 8.180 1.00 95.81 80 HIS A CA 1
ATOM 643 C C . HIS A 1 80 ? 8.510 4.897 9.445 1.00 95.81 80 HIS A C 1
ATOM 645 O O . HIS A 1 80 ? 9.675 4.505 9.428 1.00 95.81 80 HIS A O 1
ATOM 651 N N . ASN A 1 81 ? 7.783 4.849 10.567 1.00 96.44 81 ASN A N 1
ATOM 652 C CA . ASN A 1 81 ? 8.139 4.125 11.796 1.00 96.44 81 ASN A CA 1
ATOM 653 C C . ASN A 1 81 ? 6.920 3.994 12.732 1.00 96.44 81 ASN A C 1
ATOM 655 O O . ASN A 1 81 ? 5.897 4.657 12.532 1.00 96.44 81 ASN A O 1
ATOM 659 N N . GLY A 1 82 ? 7.046 3.202 13.803 1.00 97.06 82 GLY A N 1
ATOM 660 C CA . GLY A 1 82 ? 5.967 2.992 14.778 1.00 97.06 82 GLY A CA 1
ATOM 661 C C . GLY A 1 82 ? 5.428 4.276 15.430 1.00 97.06 82 GLY A C 1
ATOM 662 O O . GLY A 1 82 ? 4.223 4.386 15.653 1.00 97.06 82 GLY A O 1
ATOM 663 N N . LEU A 1 83 ? 6.269 5.294 15.666 1.00 97.62 83 LEU A N 1
ATOM 664 C CA . LEU A 1 83 ? 5.816 6.575 16.227 1.00 97.62 83 LEU A CA 1
ATOM 665 C C . LEU A 1 83 ? 4.887 7.310 15.255 1.00 97.62 83 LEU A C 1
ATOM 667 O O . LEU A 1 83 ? 3.805 7.744 15.644 1.00 97.62 83 LEU A O 1
ATOM 671 N N . THR A 1 84 ? 5.278 7.421 13.985 1.00 97.88 84 THR A N 1
ATOM 672 C CA . THR A 1 84 ? 4.415 8.010 12.951 1.00 97.88 84 THR A CA 1
ATOM 673 C C . THR A 1 84 ? 3.149 7.187 12.737 1.00 97.88 84 THR A C 1
ATOM 675 O O . THR A 1 84 ? 2.072 7.767 12.640 1.00 97.88 84 THR A O 1
ATOM 678 N N . GLY A 1 85 ? 3.234 5.854 12.806 1.00 97.88 85 GLY A N 1
ATOM 679 C CA . GLY A 1 85 ? 2.065 4.975 12.805 1.00 97.88 85 GLY A CA 1
ATOM 680 C C . GLY A 1 85 ? 1.082 5.306 13.932 1.00 97.88 85 GLY A C 1
ATOM 681 O O . GLY A 1 85 ? -0.107 5.482 13.681 1.00 97.88 85 GLY A O 1
ATOM 682 N N . LEU A 1 86 ? 1.564 5.486 15.167 1.00 97.31 86 LEU A N 1
ATOM 683 C CA . LEU A 1 86 ? 0.730 5.900 16.302 1.00 97.31 86 LEU A CA 1
ATOM 684 C C . LEU A 1 86 ? 0.087 7.276 16.101 1.00 97.31 86 LEU A C 1
ATOM 686 O O . LEU A 1 86 ? -1.059 7.473 16.511 1.00 97.31 86 LEU A O 1
ATOM 690 N N . ILE A 1 87 ? 0.789 8.213 15.459 1.00 97.75 87 ILE A N 1
ATOM 691 C CA . ILE A 1 87 ? 0.212 9.511 15.092 1.00 97.75 87 ILE A CA 1
ATOM 692 C C . ILE A 1 87 ? -0.970 9.282 14.142 1.00 97.75 87 ILE A C 1
ATOM 694 O O . ILE A 1 87 ? -2.088 9.669 14.474 1.00 97.75 87 ILE A O 1
ATOM 698 N N . VAL A 1 88 ? -0.781 8.566 13.026 1.00 97.75 88 VAL A N 1
ATOM 699 C CA . VAL A 1 88 ? -1.880 8.271 12.085 1.00 97.75 88 VAL A CA 1
ATOM 700 C C . VAL A 1 88 ? -3.036 7.528 12.771 1.00 97.75 88 VAL A C 1
ATOM 702 O O . VAL A 1 88 ? -4.208 7.816 12.521 1.00 97.75 88 VAL A O 1
ATOM 705 N N . GLU A 1 89 ? -2.731 6.583 13.662 1.00 95.81 89 GLU A N 1
ATOM 706 C CA . GLU A 1 89 ? -3.713 5.792 14.408 1.00 95.81 89 GLU A CA 1
ATOM 707 C C . GLU A 1 89 ? -4.600 6.667 15.304 1.00 95.81 89 GLU A C 1
ATOM 709 O O . GLU A 1 89 ? -5.815 6.470 15.336 1.00 95.81 89 GLU A O 1
ATOM 714 N N . LYS A 1 90 ? -4.009 7.625 16.030 1.00 94.81 90 LYS A N 1
ATOM 715 C CA . LYS A 1 90 ? -4.687 8.373 17.102 1.00 94.81 90 LYS A CA 1
ATOM 716 C C . LYS A 1 90 ? -5.151 9.771 16.702 1.00 94.81 90 LYS A C 1
ATOM 718 O O . LYS A 1 90 ? -5.998 10.332 17.399 1.00 94.81 90 LYS A O 1
ATOM 723 N N . THR A 1 91 ? -4.622 10.345 15.623 1.00 95.94 91 THR A N 1
ATOM 724 C CA . THR A 1 91 ? -5.016 11.685 15.184 1.00 95.94 91 THR A CA 1
ATOM 725 C C . THR A 1 91 ? -6.471 11.696 14.729 1.00 95.94 91 THR A C 1
ATOM 727 O O . THR A 1 91 ? -6.844 11.072 13.735 1.00 95.94 91 THR A O 1
ATOM 730 N N . ARG A 1 92 ? -7.273 12.472 15.458 1.00 93.94 92 ARG A N 1
ATOM 731 C CA . ARG A 1 92 ? -8.658 12.804 15.137 1.00 93.94 92 ARG A CA 1
ATOM 732 C C . ARG A 1 92 ? -8.957 14.236 15.566 1.00 93.94 92 ARG A C 1
ATOM 734 O O . ARG A 1 92 ? -8.422 14.695 16.577 1.00 93.94 92 ARG A O 1
ATOM 741 N N . CYS A 1 93 ? -9.825 14.923 14.841 1.00 92.56 93 CYS A N 1
ATOM 742 C CA . CYS A 1 93 ? -10.369 16.217 15.236 1.00 92.56 93 CYS A CA 1
ATOM 743 C C . CYS A 1 93 ? -11.874 16.266 14.977 1.00 92.56 93 CYS A C 1
ATOM 745 O O . CYS A 1 93 ? -12.392 15.534 14.138 1.00 92.56 93 CYS A O 1
ATOM 747 N N . GLU A 1 94 ? -12.572 17.124 15.712 1.00 91.44 94 GLU A N 1
ATOM 748 C CA . GLU A 1 94 ? -13.969 17.448 15.443 1.00 91.44 94 GLU A CA 1
ATOM 749 C C . GLU A 1 94 ? -14.009 18.755 14.648 1.00 91.44 94 GLU A C 1
ATOM 751 O O . GLU A 1 94 ? -13.418 19.755 15.057 1.00 91.44 94 GLU A O 1
ATOM 756 N N . SER A 1 95 ? -14.651 18.730 13.484 1.00 85.50 95 SER A N 1
ATOM 757 C CA . SER A 1 95 ? -14.833 19.894 12.614 1.00 85.50 95 SER A CA 1
ATOM 758 C C . SER A 1 95 ? -16.215 19.810 11.996 1.00 85.50 95 SER A C 1
ATOM 760 O O . SER A 1 95 ? -16.566 18.777 11.434 1.00 85.50 95 SER A O 1
ATOM 762 N N . ASP A 1 96 ? -16.987 20.893 12.080 1.00 85.25 96 ASP A N 1
ATOM 763 C CA . ASP A 1 96 ? -18.323 20.994 11.472 1.00 85.25 96 ASP A CA 1
ATOM 764 C C . ASP A 1 96 ? -19.311 19.906 11.950 1.00 85.25 96 ASP A C 1
ATOM 766 O O . ASP A 1 96 ? -20.184 19.470 11.206 1.00 85.25 96 ASP A O 1
ATOM 770 N N . GLY A 1 97 ? -19.167 19.443 13.199 1.00 82.75 97 GLY A N 1
ATOM 771 C CA . GLY A 1 97 ? -19.995 18.372 13.771 1.00 82.75 97 GLY A CA 1
ATOM 772 C C . GLY A 1 97 ? -19.644 16.961 13.281 1.00 82.75 97 GLY A C 1
ATOM 773 O O . GLY A 1 97 ? -20.379 16.019 13.576 1.00 82.75 97 GLY A O 1
ATOM 774 N N . GLU A 1 98 ? -18.530 16.797 12.559 1.00 82.38 98 GLU A N 1
ATOM 775 C CA . GLU A 1 98 ? -18.009 15.507 12.106 1.00 82.38 98 GLU A CA 1
ATOM 776 C C . GLU A 1 98 ? -16.646 15.196 12.741 1.00 82.38 98 GLU A C 1
ATOM 778 O O . GLU A 1 98 ? -15.776 16.066 12.860 1.00 82.38 98 GLU A O 1
ATOM 783 N N . ILE A 1 99 ? -16.417 13.925 13.092 1.00 85.06 99 ILE A N 1
ATOM 784 C CA . ILE A 1 99 ? -15.067 13.444 13.407 1.00 85.06 99 ILE A CA 1
ATOM 785 C C . ILE A 1 99 ? -14.305 13.259 12.096 1.00 85.06 99 ILE A C 1
ATOM 787 O O . ILE A 1 99 ? -14.692 12.471 11.232 1.00 85.06 99 ILE A O 1
ATOM 791 N N . ARG A 1 100 ? -13.163 13.934 11.982 1.00 90.31 100 ARG A N 1
ATOM 792 C CA . ARG A 1 100 ? -12.179 13.706 10.928 1.00 90.31 100 ARG A CA 1
ATOM 793 C C . ARG A 1 100 ? -10.980 12.971 11.500 1.00 90.31 100 ARG A C 1
ATOM 795 O O . ARG A 1 100 ? -10.348 13.426 12.448 1.00 90.31 100 ARG A O 1
ATOM 802 N N . GLU A 1 101 ? -10.650 11.853 10.879 1.00 94.12 101 GLU A N 1
ATOM 803 C CA . GLU A 1 101 ? -9.477 11.040 11.177 1.00 94.12 101 GLU A CA 1
ATOM 804 C C . GLU A 1 101 ? -8.900 10.458 9.882 1.00 94.12 101 GLU A C 1
ATOM 806 O O . GLU A 1 101 ? -9.523 10.534 8.815 1.00 94.12 101 GLU A O 1
ATOM 811 N N . PHE A 1 102 ? -7.697 9.896 9.980 1.00 97.00 102 PHE A N 1
ATOM 812 C CA . PHE A 1 102 ? -7.096 9.119 8.900 1.00 97.00 102 P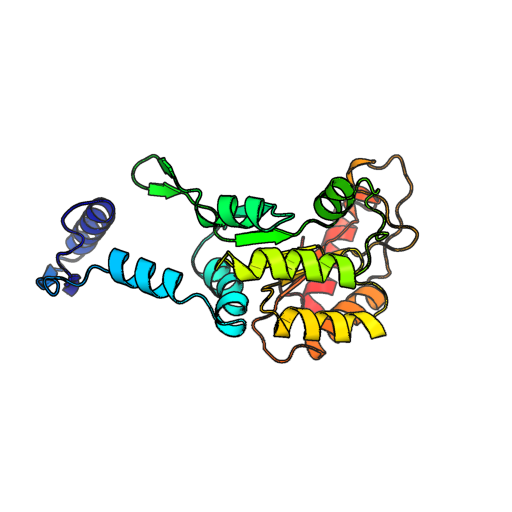HE A CA 1
ATOM 813 C C . PHE A 1 102 ? -7.634 7.691 8.906 1.00 97.00 102 PHE A C 1
ATOM 815 O O . PHE A 1 102 ? -7.761 7.074 9.961 1.00 97.00 102 PHE A O 1
ATOM 822 N N . ASP A 1 103 ? -7.912 7.159 7.725 1.00 96.38 103 ASP A N 1
ATOM 823 C CA . ASP A 1 103 ? -8.513 5.846 7.508 1.00 96.38 103 ASP A CA 1
ATOM 824 C C . ASP A 1 103 ? -7.464 4.737 7.339 1.00 96.38 103 ASP A C 1
ATOM 826 O O . ASP A 1 103 ? -7.778 3.560 7.500 1.00 96.38 103 ASP A O 1
ATOM 830 N N . GLY A 1 104 ? -6.215 5.096 7.031 1.00 97.56 104 GLY A N 1
ATOM 831 C CA . GLY A 1 104 ? -5.136 4.154 6.742 1.00 97.56 104 GLY A CA 1
ATOM 832 C C . GLY A 1 104 ? -3.765 4.813 6.672 1.00 97.56 104 GLY A C 1
ATOM 833 O O . GLY A 1 104 ? -3.635 6.032 6.812 1.00 97.56 104 GLY A O 1
ATOM 834 N N . MET A 1 105 ? -2.748 3.984 6.454 1.00 98.44 105 MET A N 1
ATOM 835 C CA . MET A 1 105 ? -1.341 4.382 6.451 1.00 98.44 105 MET A CA 1
ATOM 836 C C . MET A 1 105 ? -0.690 4.098 5.100 1.00 98.44 105 MET A C 1
ATOM 838 O O . MET A 1 105 ? -0.945 3.055 4.501 1.00 98.44 105 MET A O 1
ATOM 842 N N . TRP A 1 106 ? 0.168 5.009 4.650 1.00 98.25 106 TRP A N 1
ATOM 843 C CA . TRP A 1 106 ? 1.034 4.837 3.483 1.00 98.25 106 TRP A CA 1
ATOM 844 C C . TRP A 1 106 ? 2.477 4.636 3.940 1.00 98.25 106 TRP A C 1
ATOM 846 O O . TRP A 1 106 ? 3.045 5.513 4.587 1.00 98.25 106 TRP A O 1
ATOM 856 N N . VAL A 1 107 ? 3.081 3.501 3.596 1.00 97.94 107 VAL A N 1
ATOM 857 C CA . VAL A 1 107 ? 4.500 3.238 3.868 1.00 97.94 107 VAL A CA 1
ATOM 858 C C . VAL A 1 107 ? 5.293 3.574 2.610 1.00 97.94 107 VAL A C 1
ATOM 860 O O . VAL A 1 107 ? 5.394 2.771 1.682 1.00 97.94 107 VAL A O 1
ATOM 863 N N . SER A 1 108 ? 5.821 4.794 2.589 1.00 95.94 108 SER A N 1
ATOM 864 C CA . SER A 1 108 ? 6.529 5.401 1.457 1.00 95.94 108 SER A CA 1
ATOM 865 C C . SER A 1 108 ? 7.939 4.838 1.286 1.00 95.94 108 SER A C 1
ATOM 867 O O . SER A 1 108 ? 8.688 4.779 2.263 1.00 95.94 108 SER A O 1
ATOM 869 N N . SER A 1 109 ? 8.359 4.499 0.059 1.00 94.50 109 SER A N 1
ATOM 870 C CA . SER A 1 109 ? 9.767 4.153 -0.199 1.00 94.50 109 SER A CA 1
ATOM 871 C C . SER A 1 109 ? 10.686 5.356 0.045 1.00 94.50 109 SER A C 1
ATOM 873 O O . SER A 1 109 ? 11.750 5.216 0.649 1.00 94.50 109 SER A O 1
ATOM 875 N N . LEU A 1 110 ? 10.237 6.553 -0.354 1.00 94.38 110 LEU A N 1
ATOM 876 C CA . LEU A 1 110 ? 10.974 7.807 -0.224 1.00 94.38 110 LEU A CA 1
ATOM 877 C C . LEU A 1 110 ? 11.201 8.189 1.238 1.00 94.38 110 LEU A C 1
ATOM 879 O O . LEU A 1 110 ? 12.315 8.554 1.616 1.00 94.38 110 LEU A O 1
ATOM 883 N N . CYS A 1 111 ? 10.163 8.134 2.072 1.00 95.19 111 CYS A N 1
ATOM 884 C CA . CYS A 1 111 ? 10.309 8.479 3.486 1.00 95.19 111 CYS A CA 1
ATOM 885 C C . CYS A 1 111 ? 11.157 7.430 4.205 1.00 95.19 111 CYS A C 1
ATOM 887 O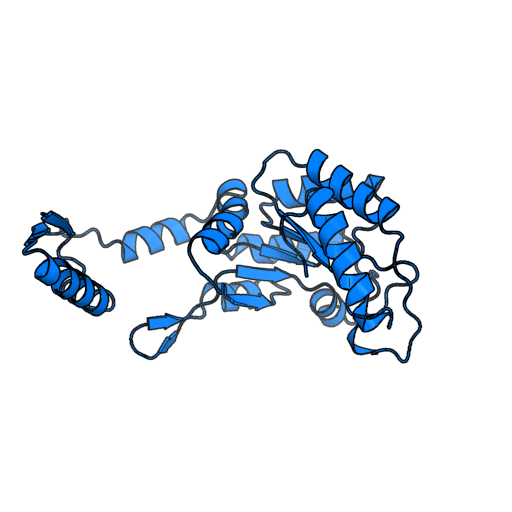 O . CYS A 1 111 ? 12.027 7.797 4.994 1.00 95.19 111 CYS A O 1
ATOM 889 N N . ASP A 1 112 ? 10.978 6.149 3.872 1.00 92.69 112 ASP A N 1
ATOM 890 C CA . ASP A 1 112 ? 11.752 5.065 4.469 1.00 92.69 112 ASP A CA 1
ATOM 891 C C . ASP A 1 112 ? 13.250 5.153 4.133 1.00 92.69 112 ASP A C 1
ATOM 893 O O . ASP A 1 112 ? 14.105 4.982 5.010 1.00 92.69 112 ASP A O 1
ATOM 897 N N . SER A 1 113 ? 13.592 5.483 2.881 1.00 93.81 113 SER A N 1
ATOM 898 C CA . SER A 1 113 ? 14.979 5.712 2.470 1.00 93.81 113 SER A CA 1
ATOM 899 C C . SER A 1 113 ? 15.552 6.978 3.102 1.00 93.81 113 SER A C 1
ATOM 901 O O . SER A 1 113 ? 16.665 6.953 3.634 1.00 93.81 113 SER A O 1
ATOM 903 N N . THR A 1 114 ? 14.781 8.067 3.120 1.00 94.94 114 THR A N 1
ATOM 904 C CA . THR A 1 114 ? 15.212 9.364 3.660 1.00 94.94 114 THR A CA 1
ATOM 905 C C . THR A 1 114 ? 15.463 9.292 5.162 1.00 94.94 114 THR A C 1
ATOM 907 O O . THR A 1 114 ? 16.488 9.785 5.632 1.00 94.94 114 THR A O 1
ATOM 910 N N . ALA A 1 115 ? 14.601 8.603 5.915 1.00 94.50 115 ALA A N 1
ATOM 911 C CA . ALA A 1 115 ? 14.787 8.350 7.344 1.00 94.50 115 ALA A CA 1
ATOM 912 C C . ALA A 1 115 ? 16.094 7.590 7.644 1.00 94.50 115 ALA A C 1
ATOM 914 O O . ALA A 1 115 ? 16.642 7.691 8.740 1.00 94.50 115 ALA A O 1
ATOM 915 N N . LYS A 1 116 ? 16.623 6.860 6.655 1.00 94.88 116 LYS A N 1
ATOM 916 C CA . LYS A 1 116 ? 17.896 6.128 6.715 1.00 94.88 116 LYS A CA 1
ATOM 917 C C . LYS A 1 116 ? 19.071 6.895 6.094 1.00 94.88 116 LYS A C 1
ATOM 919 O O . LYS A 1 116 ? 20.152 6.326 5.962 1.00 94.88 116 LYS A O 1
ATOM 924 N N . GLY A 1 117 ? 18.876 8.153 5.687 1.00 95.69 117 GLY A N 1
ATOM 925 C CA . GLY A 1 117 ? 19.893 8.965 5.011 1.00 95.69 117 GLY A CA 1
ATOM 926 C C . GLY A 1 117 ? 20.253 8.463 3.608 1.00 95.69 117 GLY A C 1
ATOM 927 O O . GLY A 1 117 ? 21.376 8.674 3.153 1.00 95.69 117 GLY A O 1
ATOM 928 N N . LYS A 1 118 ? 19.334 7.756 2.937 1.00 94.38 118 LYS A N 1
ATOM 929 C CA . LYS A 1 118 ? 19.535 7.117 1.629 1.00 94.38 118 LYS A CA 1
ATOM 930 C C . LYS A 1 118 ? 18.614 7.720 0.555 1.00 94.38 118 LYS A C 1
ATOM 932 O O . LYS A 1 118 ? 17.487 8.107 0.866 1.00 94.38 118 LYS A O 1
ATOM 937 N N . PRO A 1 119 ? 19.052 7.758 -0.715 1.00 90.56 119 PRO A N 1
ATOM 938 C CA . PRO A 1 119 ? 18.206 8.197 -1.821 1.00 90.56 119 PRO A CA 1
ATOM 939 C C . PRO A 1 119 ? 17.115 7.167 -2.164 1.00 90.56 119 PRO A C 1
ATOM 941 O O . PRO A 1 119 ? 17.290 5.965 -1.956 1.00 90.56 119 PRO A O 1
ATOM 944 N N . ASP A 1 120 ? 16.011 7.646 -2.740 1.00 87.69 120 ASP A N 1
ATOM 945 C CA . ASP A 1 120 ? 14.879 6.831 -3.202 1.00 87.69 120 ASP A CA 1
ATOM 946 C C . ASP A 1 120 ? 15.146 6.232 -4.592 1.00 87.69 120 ASP A C 1
ATOM 948 O O . ASP A 1 120 ? 14.728 6.761 -5.624 1.00 87.69 120 ASP A O 1
ATOM 952 N N . ILE A 1 121 ? 15.928 5.154 -4.603 1.00 88.00 121 ILE A N 1
ATOM 953 C CA . ILE A 1 121 ? 16.388 4.455 -5.816 1.00 88.00 121 ILE A CA 1
ATOM 954 C C . ILE A 1 121 ? 16.271 2.926 -5.681 1.00 88.00 121 ILE A C 1
ATOM 956 O O . ILE A 1 121 ? 17.056 2.194 -6.274 1.00 88.00 121 ILE A O 1
ATOM 960 N N . GLU A 1 122 ? 15.357 2.443 -4.832 1.00 87.12 122 GLU A N 1
ATOM 961 C CA . GLU A 1 122 ? 15.258 1.025 -4.416 1.00 87.12 122 GLU A CA 1
ATOM 962 C C . GLU A 1 122 ? 16.508 0.485 -3.691 1.00 87.12 122 GLU A C 1
ATOM 964 O O . GLU A 1 122 ? 16.754 -0.718 -3.637 1.00 87.12 122 GLU A O 1
ATOM 969 N N . LEU A 1 123 ? 17.324 1.369 -3.102 1.00 90.69 123 LEU A N 1
ATOM 970 C CA . LEU A 1 123 ? 18.527 0.960 -2.365 1.00 90.69 123 LEU A CA 1
ATOM 971 C C . LEU A 1 123 ? 18.197 0.258 -1.038 1.00 90.69 123 LEU A C 1
ATOM 973 O O . LEU A 1 123 ? 18.986 -0.545 -0.541 1.00 90.69 123 LEU A O 1
ATOM 977 N N . VAL A 1 124 ? 17.076 0.622 -0.413 1.00 92.38 124 VAL A N 1
ATOM 978 C CA . VAL A 1 124 ? 16.617 -0.012 0.825 1.00 92.38 124 VAL A CA 1
ATOM 979 C C . VAL A 1 124 ? 15.921 -1.312 0.457 1.00 92.38 124 VAL A C 1
ATOM 981 O O . VAL A 1 124 ? 14.860 -1.301 -0.157 1.00 92.38 124 VAL A O 1
ATOM 984 N N . ASP A 1 125 ? 16.532 -2.432 0.830 1.00 92.06 125 ASP A N 1
ATOM 985 C CA . ASP A 1 125 ? 16.033 -3.752 0.475 1.00 92.06 125 ASP A CA 1
ATOM 986 C C . ASP A 1 125 ? 14.753 -4.118 1.239 1.00 92.06 125 ASP A C 1
ATOM 988 O O . ASP A 1 125 ? 14.468 -3.598 2.324 1.00 92.06 125 ASP A O 1
ATOM 992 N N . LEU A 1 126 ? 14.006 -5.078 0.690 1.00 91.94 126 LEU A N 1
ATOM 993 C CA . LEU A 1 126 ? 12.729 -5.525 1.240 1.00 91.94 126 LEU A CA 1
ATOM 994 C C . LEU A 1 126 ? 12.828 -5.933 2.718 1.00 91.94 126 LEU A C 1
ATOM 996 O O . LEU A 1 126 ? 11.916 -5.623 3.471 1.00 91.94 126 LEU A O 1
ATOM 1000 N N . THR A 1 127 ? 13.918 -6.561 3.169 1.00 94.56 127 THR A N 1
ATOM 1001 C CA . THR A 1 127 ? 14.076 -6.971 4.579 1.00 94.56 127 THR A CA 1
ATOM 1002 C C . THR A 1 127 ? 14.022 -5.767 5.508 1.00 94.56 127 THR A C 1
ATOM 1004 O O . THR A 1 127 ? 13.291 -5.769 6.497 1.00 94.56 127 THR A O 1
ATOM 1007 N N . SER A 1 128 ? 14.758 -4.707 5.166 1.00 95.69 128 SER A N 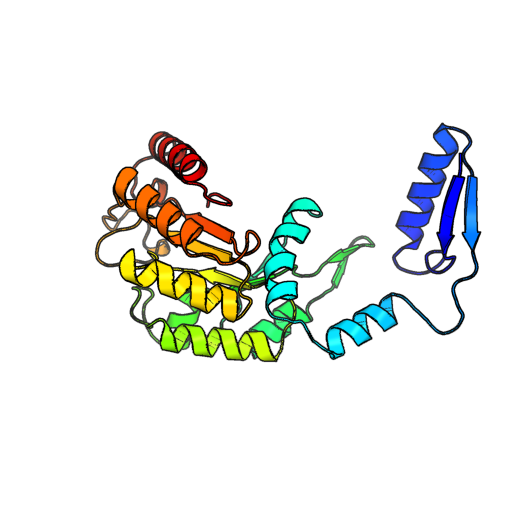1
ATOM 1008 C CA . SER A 1 128 ? 14.730 -3.461 5.925 1.00 95.69 128 SER A CA 1
ATOM 1009 C C . SER A 1 128 ? 13.336 -2.830 5.916 1.00 95.69 128 SER A C 1
ATOM 1011 O O . SER A 1 128 ? 12.883 -2.346 6.951 1.00 95.69 128 SER A O 1
ATOM 1013 N N . ARG A 1 129 ? 12.644 -2.846 4.771 1.00 95.62 129 ARG A N 1
ATOM 1014 C CA . ARG A 1 129 ? 11.288 -2.281 4.656 1.00 95.62 129 ARG A CA 1
ATOM 1015 C C . ARG A 1 129 ? 10.272 -3.074 5.482 1.00 95.62 129 ARG A C 1
ATOM 1017 O O . ARG A 1 129 ? 9.419 -2.490 6.143 1.00 95.62 129 ARG A O 1
ATOM 1024 N N . LEU A 1 130 ? 10.396 -4.403 5.504 1.00 96.62 130 LEU A N 1
ATOM 1025 C CA . LEU A 1 130 ? 9.566 -5.293 6.317 1.00 96.62 130 LEU A CA 1
ATOM 1026 C C . LEU A 1 130 ? 9.755 -5.051 7.819 1.00 96.62 130 LEU A C 1
ATOM 1028 O O . LEU A 1 130 ? 8.774 -5.121 8.552 1.00 96.62 130 LEU A O 1
ATOM 1032 N N . ASN A 1 131 ? 10.966 -4.722 8.279 1.00 96.81 131 ASN A N 1
ATOM 1033 C CA . ASN A 1 131 ? 11.186 -4.340 9.678 1.00 96.81 131 ASN A CA 1
ATOM 1034 C C . ASN A 1 131 ? 10.391 -3.079 10.040 1.00 96.81 131 ASN A C 1
ATOM 1036 O O . ASN A 1 131 ? 9.645 -3.092 11.011 1.00 96.81 131 ASN A O 1
ATOM 1040 N N . THR A 1 132 ? 10.450 -2.040 9.202 1.00 96.75 132 THR A N 1
ATOM 1041 C CA . THR A 1 132 ? 9.648 -0.822 9.395 1.00 96.75 132 THR A CA 1
ATOM 1042 C C . THR A 1 132 ? 8.143 -1.114 9.395 1.00 96.75 132 THR A C 1
ATOM 1044 O O . THR A 1 132 ? 7.407 -0.566 10.214 1.00 96.75 132 THR A O 1
ATOM 1047 N N . ILE A 1 133 ? 7.673 -2.001 8.514 1.00 97.44 133 ILE A N 1
ATOM 1048 C CA . ILE A 1 133 ? 6.266 -2.424 8.487 1.00 97.44 133 ILE A CA 1
ATOM 1049 C C . ILE A 1 133 ? 5.888 -3.156 9.780 1.00 97.44 133 ILE A C 1
ATOM 1051 O O . ILE A 1 133 ? 4.829 -2.870 10.331 1.00 97.44 133 ILE A O 1
ATOM 1055 N N . ASN A 1 134 ? 6.733 -4.060 10.286 1.00 96.94 134 ASN A N 1
ATOM 1056 C CA . ASN A 1 134 ? 6.485 -4.762 11.549 1.00 96.94 134 ASN A CA 1
ATOM 1057 C C . ASN A 1 134 ? 6.384 -3.783 12.726 1.00 96.94 134 ASN A C 1
ATOM 1059 O O . ASN A 1 134 ? 5.397 -3.841 13.456 1.00 96.94 134 ASN A O 1
ATOM 1063 N N . ASP A 1 135 ? 7.309 -2.824 12.836 1.00 97.00 135 ASP A N 1
ATOM 1064 C CA . ASP A 1 135 ? 7.275 -1.793 13.885 1.00 97.00 135 ASP A CA 1
ATOM 1065 C C . ASP A 1 135 ? 5.953 -0.998 13.868 1.00 97.00 135 ASP A C 1
ATOM 1067 O O . ASP A 1 135 ? 5.421 -0.621 14.912 1.00 97.00 135 ASP A O 1
ATOM 1071 N N . ILE A 1 136 ? 5.400 -0.730 12.678 1.00 97.56 136 ILE A N 1
ATOM 1072 C CA . ILE A 1 136 ? 4.104 -0.053 12.518 1.00 97.56 136 ILE A CA 1
ATOM 1073 C C . ILE A 1 136 ? 2.946 -0.998 12.865 1.00 97.56 136 ILE A C 1
ATOM 1075 O O . ILE A 1 136 ? 2.001 -0.592 13.544 1.00 97.56 136 ILE A O 1
ATOM 1079 N N . LEU A 1 137 ? 2.985 -2.250 12.407 1.00 95.38 137 LEU A N 1
ATOM 1080 C CA . LEU A 1 137 ? 1.925 -3.235 12.638 1.00 95.38 137 LEU A CA 1
ATOM 1081 C C . LEU A 1 137 ? 1.724 -3.534 14.128 1.00 95.38 137 LEU A C 1
ATOM 1083 O O . LEU A 1 137 ? 0.577 -3.688 14.549 1.00 95.38 137 LEU A O 1
ATOM 1087 N N . GLU A 1 138 ? 2.800 -3.570 14.915 1.00 93.56 138 GLU A N 1
ATOM 1088 C CA . GLU A 1 138 ? 2.765 -3.844 16.359 1.00 93.56 138 GLU A CA 1
ATOM 1089 C C . GLU A 1 138 ? 1.973 -2.804 17.163 1.00 93.56 138 GLU A C 1
ATOM 1091 O O . GLU A 1 138 ? 1.398 -3.128 18.203 1.00 93.56 138 GLU A O 1
ATOM 1096 N N . VAL A 1 139 ? 1.916 -1.557 16.687 1.00 94.31 139 VAL A N 1
ATOM 1097 C CA . VAL A 1 139 ? 1.380 -0.422 17.459 1.00 94.31 139 VAL A CA 1
ATOM 1098 C C . VAL A 1 139 ? 0.120 0.207 16.856 1.00 94.31 139 VAL A C 1
ATOM 1100 O O . VAL A 1 139 ? -0.404 1.185 17.391 1.00 94.31 139 VAL A O 1
ATOM 1103 N N . THR A 1 140 ? -0.394 -0.334 15.751 1.00 95.44 140 THR A N 1
ATOM 1104 C CA . THR A 1 140 ? -1.513 0.251 14.987 1.00 95.44 140 THR A CA 1
ATOM 1105 C C . THR A 1 140 ? -2.572 -0.789 14.643 1.00 95.44 140 THR A C 1
ATOM 1107 O O . THR A 1 140 ? -2.329 -1.982 14.789 1.00 95.44 140 THR A O 1
ATOM 1110 N N . THR A 1 141 ? -3.739 -0.371 14.143 1.00 94.75 141 THR A N 1
ATOM 1111 C CA . THR A 1 141 ? -4.795 -1.288 13.658 1.00 94.75 141 THR A CA 1
ATOM 1112 C C . THR A 1 141 ? -5.388 -0.898 12.303 1.00 94.75 141 THR A C 1
ATOM 1114 O O . THR A 1 141 ? -6.138 -1.672 11.698 1.00 94.75 141 THR A O 1
ATOM 1117 N N . LYS A 1 142 ? -5.077 0.301 11.801 1.00 96.00 142 LYS A N 1
ATOM 1118 C CA . LYS A 1 142 ? -5.541 0.772 10.490 1.00 96.00 142 LYS A CA 1
ATOM 1119 C C . LYS A 1 142 ? -4.889 -0.011 9.330 1.00 96.00 142 LYS A C 1
ATOM 1121 O O . LYS A 1 142 ? -3.813 -0.596 9.508 1.00 96.00 142 LYS A O 1
ATOM 1126 N N . PRO A 1 143 ? -5.554 -0.080 8.158 1.00 97.62 143 PRO A N 1
ATOM 1127 C CA . PRO A 1 143 ? -4.990 -0.687 6.956 1.00 97.62 143 PRO A CA 1
ATOM 1128 C C . PRO A 1 143 ? -3.695 0.004 6.530 1.00 97.62 143 PRO A C 1
ATOM 1130 O O . PRO A 1 143 ? -3.534 1.213 6.711 1.00 97.62 143 PRO A O 1
ATOM 1133 N N . ILE A 1 144 ? -2.799 -0.777 5.928 1.00 98.38 144 ILE A N 1
ATOM 1134 C CA . ILE A 1 144 ? -1.502 -0.310 5.434 1.00 98.38 144 ILE A CA 1
ATOM 1135 C C . ILE A 1 144 ? -1.442 -0.503 3.923 1.00 98.38 144 ILE A C 1
ATOM 1137 O O . ILE A 1 144 ? -1.718 -1.592 3.420 1.00 98.38 144 ILE A O 1
ATOM 1141 N N . ILE A 1 145 ? -1.044 0.550 3.221 1.00 98.56 145 ILE A N 1
ATOM 1142 C CA . ILE A 1 145 ? -0.716 0.548 1.802 1.00 98.56 145 ILE A CA 1
ATOM 1143 C C . ILE A 1 145 ? 0.798 0.720 1.699 1.00 98.56 145 ILE A C 1
ATOM 1145 O O . ILE A 1 145 ? 1.354 1.679 2.235 1.00 98.56 145 ILE A O 1
ATOM 1149 N N . LEU A 1 146 ? 1.465 -0.217 1.037 1.00 98.38 146 LEU A N 1
ATOM 1150 C CA . LEU A 1 146 ? 2.906 -0.181 0.833 1.00 98.38 146 LEU A CA 1
ATOM 1151 C C . LEU A 1 146 ? 3.242 0.369 -0.554 1.00 98.38 146 LEU A C 1
ATOM 1153 O O . LEU A 1 146 ? 2.727 -0.130 -1.554 1.00 98.38 146 LEU A O 1
ATOM 1157 N N . ASP A 1 147 ? 4.171 1.318 -0.617 1.00 97.62 147 ASP A N 1
ATOM 1158 C CA . ASP A 1 147 ? 4.880 1.650 -1.853 1.00 97.62 147 ASP A CA 1
ATOM 1159 C C . ASP A 1 147 ? 5.744 0.455 -2.270 1.00 97.62 147 ASP A C 1
ATOM 1161 O O . ASP A 1 147 ? 6.685 0.097 -1.583 1.00 97.62 147 ASP A O 1
ATOM 1165 N N . GLY A 1 148 ? 5.423 -0.232 -3.345 1.00 96.62 148 GLY A N 1
ATOM 1166 C CA . GLY A 1 148 ? 6.129 -1.409 -3.839 1.00 96.62 148 GLY A CA 1
ATOM 1167 C C . GLY A 1 148 ? 7.307 -1.099 -4.755 1.00 96.62 148 GLY A C 1
ATOM 1168 O O . GLY A 1 148 ? 7.863 -2.049 -5.309 1.00 96.62 148 GLY A O 1
ATOM 1169 N N . ASP A 1 149 ? 7.671 0.175 -4.937 1.00 94.69 149 ASP A N 1
ATOM 1170 C CA . ASP A 1 149 ? 8.622 0.602 -5.963 1.00 94.69 149 ASP A CA 1
ATOM 1171 C C . ASP A 1 149 ? 8.233 0.009 -7.339 1.00 94.69 149 ASP A C 1
ATOM 1173 O O . ASP A 1 149 ? 7.052 -0.060 -7.669 1.00 94.69 149 ASP A O 1
ATOM 1177 N N . THR A 1 150 ? 9.173 -0.491 -8.146 1.00 94.81 150 THR A N 1
ATOM 1178 C CA . THR A 1 150 ? 8.854 -1.182 -9.416 1.00 94.81 150 THR A CA 1
ATOM 1179 C C . THR A 1 150 ? 8.274 -2.595 -9.239 1.00 94.81 150 THR A C 1
ATOM 1181 O O . THR A 1 150 ? 7.991 -3.299 -10.217 1.00 94.81 150 THR A O 1
ATOM 1184 N N . GLY A 1 151 ? 8.154 -3.082 -8.000 1.00 94.44 151 GLY A N 1
ATOM 1185 C CA . GLY A 1 151 ? 7.823 -4.473 -7.675 1.00 94.44 151 GLY A CA 1
ATOM 1186 C C . GLY A 1 151 ? 8.958 -5.470 -7.947 1.00 94.44 151 GLY A C 1
ATOM 1187 O O . GLY A 1 151 ? 8.802 -6.661 -7.671 1.00 94.44 151 GLY A O 1
ATOM 1188 N N . GLY A 1 152 ? 10.102 -5.012 -8.470 1.00 93.50 152 GLY A N 1
ATOM 1189 C CA . GLY A 1 152 ? 11.243 -5.851 -8.822 1.00 93.50 152 GLY A CA 1
ATOM 1190 C C . GLY A 1 152 ? 10.942 -6.866 -9.933 1.00 93.50 152 GLY A C 1
ATOM 1191 O O . GLY A 1 152 ? 10.114 -6.645 -10.822 1.00 93.50 152 GLY A O 1
ATOM 1192 N N . LYS A 1 153 ? 11.652 -8.001 -9.898 1.00 95.50 153 LYS A N 1
ATOM 1193 C CA . LYS A 1 153 ? 11.450 -9.121 -10.832 1.00 95.50 153 LYS A CA 1
ATOM 1194 C C . LYS A 1 153 ? 10.146 -9.855 -10.532 1.00 95.50 153 LYS A C 1
ATOM 1196 O O . LYS A 1 153 ? 9.819 -10.051 -9.363 1.00 95.50 153 LYS A O 1
ATOM 1201 N N . ILE A 1 154 ? 9.459 -10.342 -11.566 1.00 97.81 154 ILE A N 1
ATOM 1202 C CA . ILE A 1 154 ? 8.183 -11.066 -11.429 1.00 97.81 154 ILE A CA 1
ATOM 1203 C C . ILE A 1 154 ? 8.336 -12.274 -10.492 1.00 97.81 154 ILE A C 1
ATOM 1205 O O . ILE A 1 154 ? 7.528 -12.466 -9.585 1.00 97.81 154 ILE A O 1
ATOM 1209 N N . GLU A 1 155 ? 9.421 -13.035 -10.639 1.00 97.25 155 GLU A N 1
ATOM 1210 C CA . GLU A 1 155 ? 9.715 -14.226 -9.839 1.00 97.25 155 GLU A CA 1
ATOM 1211 C C . GLU A 1 155 ? 9.925 -13.907 -8.359 1.00 97.25 155 GLU A C 1
ATOM 1213 O O . GLU A 1 155 ? 9.730 -14.773 -7.514 1.00 97.25 155 GLU A O 1
ATOM 1218 N N . HIS A 1 156 ? 10.323 -12.678 -8.027 1.00 96.88 156 HIS A N 1
ATOM 1219 C CA . HIS A 1 156 ? 10.454 -12.225 -6.644 1.00 96.88 156 HIS A CA 1
ATOM 1220 C C . HIS A 1 156 ? 9.139 -11.622 -6.145 1.00 96.88 156 HIS A C 1
ATOM 1222 O O . HIS A 1 156 ? 8.726 -11.887 -5.015 1.00 96.88 156 HIS A O 1
ATOM 1228 N N . PHE A 1 157 ? 8.452 -10.864 -7.003 1.00 98.00 157 PHE A N 1
ATOM 1229 C CA . PHE A 1 157 ? 7.207 -10.174 -6.685 1.00 98.00 157 PHE A CA 1
ATOM 1230 C C . PHE A 1 157 ? 6.132 -11.127 -6.154 1.00 98.00 157 PHE A C 1
ATOM 1232 O O . PHE A 1 157 ? 5.475 -10.819 -5.161 1.00 98.00 157 PHE A O 1
ATOM 1239 N N . VAL A 1 158 ? 6.017 -12.332 -6.723 1.00 98.25 158 VAL A N 1
ATOM 1240 C CA . VAL A 1 158 ? 5.073 -13.357 -6.236 1.00 98.25 158 VAL A CA 1
ATOM 1241 C C . VAL A 1 158 ? 5.308 -13.753 -4.770 1.00 98.25 158 VAL A C 1
ATOM 1243 O O . VAL A 1 158 ? 4.356 -14.024 -4.038 1.00 98.25 158 VAL A O 1
ATOM 1246 N N . TYR A 1 159 ? 6.558 -13.763 -4.297 1.00 97.69 159 TYR A N 1
ATOM 1247 C CA . TYR A 1 159 ? 6.881 -14.041 -2.892 1.00 97.69 159 TYR A CA 1
ATOM 1248 C C . TYR A 1 159 ? 6.721 -12.802 -2.011 1.00 97.69 159 TYR A C 1
ATOM 1250 O O . TYR A 1 159 ? 6.324 -12.931 -0.847 1.00 97.69 159 TYR A O 1
ATOM 1258 N N . THR A 1 160 ? 6.981 -11.612 -2.560 1.00 97.75 160 THR A N 1
ATOM 1259 C CA . THR A 1 160 ? 6.694 -10.334 -1.899 1.00 97.75 160 THR A CA 1
ATOM 1260 C C . THR A 1 160 ? 5.207 -10.234 -1.570 1.00 97.75 160 THR A C 1
ATOM 1262 O O . THR A 1 160 ? 4.868 -10.029 -0.409 1.00 97.75 160 THR A O 1
ATOM 1265 N N . VAL A 1 161 ? 4.321 -10.493 -2.539 1.00 98.31 161 VAL A N 1
ATOM 1266 C CA . VAL A 1 161 ? 2.861 -10.498 -2.336 1.00 98.31 161 VAL A CA 1
ATOM 1267 C C . VAL A 1 161 ? 2.463 -11.437 -1.197 1.00 98.31 161 VAL A C 1
ATOM 1269 O O . VAL A 1 161 ? 1.843 -10.998 -0.231 1.00 98.31 161 VAL A O 1
ATOM 1272 N N . LYS A 1 162 ? 2.899 -12.703 -1.239 1.00 97.62 162 LYS A N 1
ATOM 1273 C CA . LYS A 1 162 ? 2.602 -13.690 -0.183 1.00 97.62 162 LYS A CA 1
ATOM 1274 C C . LYS A 1 162 ? 3.103 -13.258 1.195 1.00 97.62 162 LYS A C 1
ATOM 1276 O O . LYS A 1 162 ? 2.468 -13.541 2.210 1.00 97.62 162 LYS A O 1
ATOM 1281 N N . THR A 1 163 ? 4.259 -12.600 1.246 1.00 97.56 163 THR A N 1
ATOM 1282 C CA . THR A 1 163 ? 4.844 -12.110 2.498 1.00 97.56 163 THR A CA 1
ATOM 1283 C C . THR A 1 163 ? 4.026 -10.961 3.074 1.00 97.56 163 THR A C 1
ATOM 1285 O O . THR A 1 163 ? 3.685 -11.000 4.254 1.00 97.56 163 THR A O 1
ATOM 1288 N N . LEU A 1 164 ? 3.674 -9.976 2.249 1.00 97.81 164 LEU A N 1
ATOM 1289 C CA . LEU A 1 164 ? 2.887 -8.813 2.656 1.00 97.81 164 LEU A CA 1
ATOM 1290 C C . LEU A 1 164 ? 1.474 -9.206 3.093 1.00 97.81 164 LEU A C 1
ATOM 1292 O O . LEU A 1 164 ? 1.008 -8.759 4.140 1.00 97.81 164 LEU A O 1
ATOM 1296 N N . GLU A 1 165 ? 0.838 -10.104 2.343 1.00 96.19 165 GLU A N 1
ATOM 1297 C CA . GLU A 1 165 ? -0.471 -10.657 2.684 1.00 96.19 165 GLU A CA 1
ATOM 1298 C C . GLU A 1 165 ? -0.439 -11.388 4.034 1.00 96.19 165 GLU A C 1
ATOM 1300 O O . GLU A 1 165 ? -1.289 -11.148 4.891 1.00 96.19 165 GLU A O 1
ATOM 1305 N N . ARG A 1 166 ? 0.585 -12.218 4.284 1.00 96.25 166 ARG A N 1
ATOM 1306 C CA . ARG A 1 166 ? 0.757 -12.907 5.576 1.00 96.25 166 ARG A CA 1
ATOM 1307 C C . ARG A 1 166 ? 0.928 -11.933 6.746 1.00 96.25 166 ARG A C 1
ATOM 1309 O O . ARG A 1 166 ? 0.459 -12.230 7.841 1.00 96.25 166 ARG A O 1
ATOM 1316 N N . LEU A 1 167 ? 1.603 -10.804 6.529 1.00 96.12 167 LEU A N 1
ATOM 1317 C CA . LEU A 1 167 ? 1.788 -9.763 7.547 1.00 96.12 167 LEU A CA 1
ATOM 1318 C C . LEU A 1 167 ? 0.520 -8.929 7.789 1.00 96.12 167 LEU A C 1
ATOM 1320 O O . LEU A 1 167 ? 0.406 -8.279 8.824 1.00 96.12 167 LEU A O 1
ATOM 1324 N N . GLY A 1 168 ? -0.453 -8.967 6.875 1.00 96.12 168 GLY A N 1
ATOM 1325 C CA . GLY A 1 168 ? -1.690 -8.194 6.980 1.00 96.12 168 GLY A CA 1
ATOM 1326 C C . GLY A 1 168 ? -1.596 -6.787 6.395 1.00 96.12 168 GLY A C 1
ATOM 1327 O O . GLY A 1 168 ? -2.414 -5.930 6.735 1.00 96.12 168 GLY A O 1
ATOM 1328 N N . VAL A 1 169 ? -0.615 -6.537 5.522 1.00 98.12 169 VAL A N 1
ATOM 1329 C CA . VAL A 1 169 ? -0.608 -5.343 4.664 1.00 98.12 169 VAL A CA 1
ATOM 1330 C C . VAL A 1 169 ? -1.830 -5.417 3.749 1.00 98.12 169 VAL A C 1
ATOM 1332 O O . VAL A 1 169 ? -2.172 -6.488 3.259 1.00 98.12 169 VAL A O 1
ATOM 1335 N N . SER A 1 170 ? -2.525 -4.301 3.547 1.00 98.25 170 SER A N 1
ATOM 1336 C CA . SER A 1 170 ? -3.795 -4.278 2.814 1.00 98.25 170 SER A CA 1
ATOM 1337 C C . SER A 1 170 ? -3.610 -4.138 1.309 1.00 98.25 170 SER A C 1
ATOM 1339 O O . SER A 1 170 ? -4.400 -4.687 0.544 1.00 98.25 170 SER A O 1
ATOM 1341 N N . ALA A 1 171 ? -2.586 -3.400 0.884 1.00 98.44 171 ALA A N 1
ATOM 1342 C CA . ALA A 1 171 ? -2.299 -3.196 -0.526 1.00 98.44 171 ALA A CA 1
ATOM 1343 C C . ALA A 1 171 ? -0.817 -2.947 -0.787 1.00 98.44 171 ALA A C 1
ATOM 1345 O O . ALA A 1 171 ? -0.098 -2.437 0.076 1.00 98.44 171 ALA A O 1
ATOM 1346 N N . ILE A 1 172 ? -0.396 -3.241 -2.011 1.00 98.56 172 ILE A N 1
ATOM 1347 C CA . ILE A 1 172 ? 0.879 -2.804 -2.572 1.00 98.56 172 ILE A CA 1
ATOM 1348 C C . ILE A 1 172 ? 0.629 -1.976 -3.831 1.00 98.56 172 ILE A C 1
ATOM 1350 O O . ILE A 1 172 ? -0.200 -2.344 -4.668 1.00 98.56 172 ILE A O 1
ATOM 1354 N N . ILE A 1 173 ? 1.360 -0.872 -3.964 1.00 98.50 173 ILE A N 1
ATOM 1355 C CA . ILE A 1 173 ? 1.359 -0.045 -5.167 1.00 98.50 173 ILE A CA 1
ATOM 1356 C C . ILE A 1 173 ? 2.667 -0.248 -5.923 1.00 98.50 173 ILE A C 1
ATOM 1358 O O . ILE A 1 173 ? 3.709 -0.008 -5.343 1.00 98.50 173 ILE A O 1
ATOM 1362 N N . ILE A 1 174 ? 2.652 -0.668 -7.187 1.00 98.00 174 ILE A N 1
ATOM 1363 C CA . ILE A 1 174 ? 3.886 -0.861 -7.978 1.00 98.00 174 ILE A CA 1
ATOM 1364 C C . ILE A 1 174 ? 3.922 0.076 -9.181 1.00 98.00 174 ILE A C 1
ATOM 1366 O O . ILE A 1 174 ? 2.902 0.241 -9.836 1.00 98.00 174 ILE A O 1
ATOM 1370 N N . GLU A 1 175 ? 5.071 0.665 -9.506 1.00 96.06 175 GLU A N 1
ATOM 1371 C CA . GLU A 1 175 ? 5.225 1.588 -10.638 1.00 96.06 175 GLU A CA 1
ATOM 1372 C C . GLU A 1 175 ? 5.760 0.906 -11.899 1.00 96.06 175 GLU A C 1
ATOM 1374 O O . GLU A 1 175 ? 6.635 0.040 -11.833 1.00 96.06 175 GLU A O 1
ATOM 1379 N N . ASP A 1 176 ? 5.256 1.314 -13.066 1.00 95.50 176 ASP A N 1
ATOM 1380 C CA . ASP A 1 176 ? 5.646 0.759 -14.368 1.00 95.50 176 ASP A CA 1
ATOM 1381 C C . ASP A 1 176 ? 6.949 1.341 -14.924 1.00 95.50 176 ASP A C 1
ATOM 1383 O O . ASP A 1 176 ? 7.150 1.425 -16.133 1.00 95.50 176 ASP A O 1
ATOM 1387 N N . LYS A 1 177 ? 7.869 1.717 -14.036 1.00 90.38 177 LYS A N 1
ATOM 1388 C CA . LYS A 1 177 ? 9.194 2.231 -14.379 1.00 90.38 177 LYS A CA 1
ATOM 1389 C C . LYS A 1 177 ? 10.189 1.098 -14.602 1.00 90.38 177 LYS A C 1
ATOM 1391 O O . LYS A 1 177 ? 10.167 0.079 -13.914 1.00 90.38 177 LYS A O 1
ATOM 1396 N N . VAL A 1 178 ? 11.122 1.308 -15.525 1.00 87.44 178 VAL A N 1
ATOM 1397 C CA . VAL A 1 178 ? 12.285 0.435 -15.741 1.00 87.44 178 VAL A CA 1
ATOM 1398 C C . VAL A 1 178 ? 13.581 1.237 -15.739 1.00 87.44 178 VAL A C 1
ATOM 1400 O O . VAL A 1 178 ? 13.589 2.452 -15.936 1.00 87.44 178 VAL A O 1
ATOM 1403 N N . GLY A 1 179 ? 14.697 0.535 -15.539 1.00 80.94 179 GLY A N 1
ATOM 1404 C CA . GLY A 1 179 ? 16.023 1.133 -15.409 1.00 80.94 179 GLY A CA 1
ATOM 1405 C C . GLY A 1 179 ? 16.362 1.474 -13.959 1.00 80.94 179 GLY A C 1
ATOM 1406 O O . GLY A 1 179 ? 15.791 0.918 -13.024 1.00 80.94 179 GLY A O 1
ATOM 1407 N N . LEU A 1 180 ? 17.334 2.366 -13.760 1.00 71.12 180 LEU A N 1
ATOM 1408 C CA . LEU A 1 180 ? 17.646 2.864 -12.420 1.00 71.12 180 LEU A CA 1
ATOM 1409 C C . LEU A 1 180 ? 16.473 3.717 -11.935 1.00 71.12 180 LEU A C 1
ATOM 1411 O O . LEU A 1 180 ? 16.236 4.783 -12.511 1.00 71.12 180 LEU A O 1
ATOM 1415 N N . LYS A 1 181 ? 15.765 3.262 -10.890 1.00 70.00 181 LYS A N 1
ATOM 1416 C CA . LYS A 1 181 ? 14.681 4.036 -10.277 1.00 70.00 181 LYS A CA 1
ATOM 1417 C C . LYS A 1 181 ? 15.204 5.421 -9.910 1.00 70.00 181 LYS A C 1
ATOM 1419 O O . LYS A 1 181 ? 16.256 5.562 -9.286 1.00 70.00 181 LYS A O 1
ATOM 1424 N N . LYS A 1 182 ? 14.450 6.442 -10.307 1.00 71.00 182 LYS A N 1
ATOM 1425 C CA . LYS A 1 182 ? 14.658 7.828 -9.899 1.00 71.00 182 LYS A CA 1
ATOM 1426 C C . LYS A 1 182 ? 13.346 8.380 -9.376 1.00 71.00 182 LYS A C 1
ATOM 1428 O O . LYS A 1 182 ? 12.271 8.059 -9.887 1.00 71.00 182 LYS A O 1
ATOM 1433 N N . ASN A 1 183 ? 13.457 9.202 -8.343 1.00 70.25 183 ASN A N 1
ATOM 1434 C CA . ASN A 1 183 ? 12.306 9.806 -7.704 1.00 70.25 183 ASN A CA 1
ATOM 1435 C C . ASN A 1 183 ? 11.568 10.749 -8.675 1.00 70.25 183 ASN A C 1
ATOM 1437 O O . ASN A 1 183 ? 12.189 11.531 -9.396 1.00 70.25 183 ASN A O 1
ATOM 1441 N N . SER A 1 184 ? 10.237 10.704 -8.674 1.00 67.12 184 SER A N 1
ATOM 1442 C CA . SER A 1 184 ? 9.408 11.513 -9.574 1.00 67.12 184 SER A CA 1
ATOM 1443 C C . SER A 1 184 ? 9.511 13.027 -9.336 1.00 67.12 184 SER A C 1
ATOM 1445 O O . SER A 1 184 ? 9.179 13.806 -10.224 1.00 67.12 184 SER A O 1
ATOM 1447 N N . LEU A 1 185 ? 10.018 13.468 -8.178 1.00 73.56 185 LEU A N 1
ATOM 1448 C CA . LEU A 1 185 ? 10.257 14.884 -7.866 1.00 73.56 185 LEU A CA 1
ATOM 1449 C C . LEU A 1 185 ? 11.396 15.506 -8.687 1.00 73.56 185 LEU A C 1
ATOM 1451 O O . LEU A 1 185 ? 11.519 16.727 -8.703 1.00 73.56 185 LEU A O 1
ATOM 1455 N N . PHE A 1 186 ? 12.202 14.703 -9.394 1.00 65.25 186 PHE A N 1
ATOM 1456 C CA . PHE A 1 186 ? 13.168 15.221 -10.372 1.00 65.25 186 PHE A CA 1
ATOM 1457 C C . PHE A 1 186 ? 12.505 15.752 -11.658 1.00 65.25 186 PHE A C 1
ATOM 1459 O O . PHE A 1 186 ? 13.203 16.279 -12.521 1.00 65.25 186 PHE A O 1
ATOM 1466 N N . GLY A 1 187 ? 11.178 15.634 -11.791 1.00 65.62 187 GLY A N 1
ATOM 1467 C CA . GLY A 1 187 ? 10.431 16.122 -12.946 1.00 65.62 187 GLY A CA 1
ATOM 1468 C C . GLY A 1 187 ? 10.753 15.359 -14.233 1.00 65.62 187 GLY A C 1
ATOM 1469 O O . GLY A 1 187 ? 11.161 14.196 -14.206 1.00 65.62 187 GLY A O 1
ATOM 1470 N N . THR A 1 188 ? 10.558 16.036 -15.366 1.00 67.75 188 THR A N 1
ATOM 1471 C CA . THR A 1 188 ? 10.786 15.505 -16.722 1.00 67.75 188 THR A CA 1
ATOM 1472 C C . THR A 1 188 ? 12.210 15.736 -17.235 1.00 67.75 188 THR A C 1
ATOM 1474 O O . THR A 1 188 ? 12.554 15.272 -18.319 1.00 67.75 188 THR A O 1
ATOM 1477 N N . ASP A 1 189 ? 13.052 16.450 -16.480 1.00 64.69 189 ASP A N 1
ATOM 1478 C CA . ASP A 1 189 ? 14.426 16.796 -16.886 1.00 64.69 189 ASP A CA 1
ATOM 1479 C C . ASP A 1 189 ? 15.357 15.577 -16.922 1.00 64.69 189 ASP A C 1
ATOM 1481 O O . ASP A 1 189 ? 16.446 15.608 -17.499 1.00 64.69 189 ASP A O 1
ATOM 1485 N N . VAL A 1 190 ? 14.927 14.478 -16.305 1.00 68.19 190 VAL A N 1
ATOM 1486 C CA . VAL A 1 190 ? 15.638 13.211 -16.301 1.00 68.19 190 VAL A CA 1
ATOM 1487 C C . VAL A 1 190 ? 14.839 12.196 -17.100 1.00 68.19 190 VAL A C 1
ATOM 1489 O O . VAL A 1 190 ? 13.703 11.900 -16.751 1.00 68.19 190 VAL A O 1
ATOM 1492 N N . THR A 1 191 ? 15.447 11.615 -18.137 1.00 74.19 191 THR A N 1
ATOM 1493 C CA . THR A 1 191 ? 14.804 10.560 -18.929 1.00 74.19 191 THR A CA 1
ATOM 1494 C C . THR A 1 191 ? 14.426 9.390 -18.026 1.00 74.19 191 THR A C 1
ATOM 1496 O O . THR A 1 191 ? 15.298 8.756 -17.422 1.00 74.19 191 THR A O 1
ATOM 1499 N N . GLN A 1 192 ? 13.126 9.121 -17.943 1.00 78.75 192 GLN A N 1
ATOM 1500 C CA . GLN A 1 192 ? 12.560 7.964 -17.262 1.00 78.75 192 GLN A CA 1
ATOM 1501 C C . GLN A 1 192 ? 11.953 7.051 -18.321 1.00 78.75 192 GLN A C 1
ATOM 1503 O O . GLN A 1 192 ? 11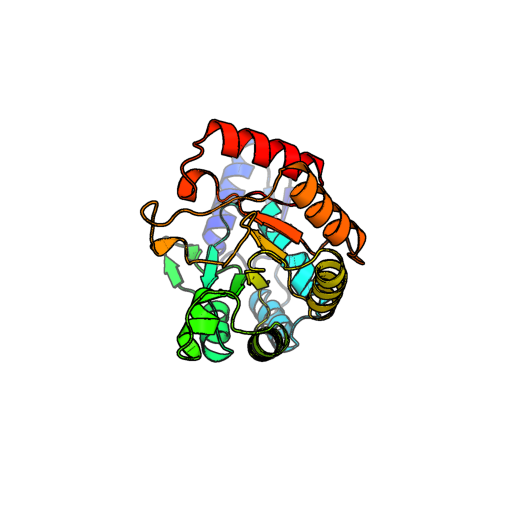.322 7.517 -19.266 1.00 78.75 192 GLN A O 1
ATOM 1508 N N . THR A 1 193 ? 12.196 5.754 -18.189 1.00 88.56 193 THR A N 1
ATOM 1509 C CA . THR A 1 193 ? 11.696 4.744 -19.121 1.00 88.56 193 THR A CA 1
ATOM 1510 C C . THR A 1 193 ? 10.616 3.927 -18.449 1.00 88.56 193 THR A C 1
ATOM 1512 O O . THR A 1 193 ? 10.765 3.547 -17.287 1.00 88.56 193 THR A O 1
ATOM 1515 N N . GLN A 1 194 ? 9.555 3.638 -19.191 1.00 92.62 194 GLN A N 1
ATOM 1516 C CA . GLN A 1 194 ? 8.480 2.771 -18.735 1.00 92.62 194 GLN A CA 1
ATOM 1517 C C . GLN A 1 194 ? 8.669 1.350 -19.249 1.00 92.62 194 GLN A C 1
ATOM 1519 O O . GLN A 1 194 ? 9.267 1.116 -20.302 1.00 92.62 194 GLN A O 1
ATOM 1524 N N . ASP A 1 195 ? 8.137 0.406 -18.490 1.00 95.31 195 ASP A N 1
ATOM 1525 C CA . ASP A 1 195 ? 7.978 -0.967 -18.918 1.00 95.31 195 ASP A CA 1
ATOM 1526 C C . ASP A 1 195 ? 6.993 -1.037 -20.092 1.00 95.31 195 ASP A C 1
ATOM 1528 O O . ASP A 1 195 ? 6.146 -0.158 -20.313 1.00 95.31 195 ASP A O 1
ATOM 1532 N N . THR A 1 196 ? 7.096 -2.120 -20.848 1.00 97.06 196 THR A N 1
ATOM 1533 C CA . THR A 1 196 ? 6.075 -2.453 -21.838 1.00 97.06 196 THR A CA 1
ATOM 1534 C C . THR A 1 196 ? 4.767 -2.790 -21.125 1.00 97.06 196 THR A C 1
ATOM 1536 O O . THR A 1 196 ? 4.776 -3.427 -20.068 1.00 97.06 196 THR A O 1
ATOM 1539 N N . ILE A 1 197 ? 3.639 -2.411 -21.734 1.00 98.12 197 ILE A N 1
ATOM 1540 C CA . ILE A 1 197 ? 2.302 -2.737 -21.220 1.00 98.12 197 ILE A CA 1
ATOM 1541 C C . ILE A 1 197 ? 2.184 -4.246 -20.980 1.00 98.12 197 ILE A C 1
ATOM 1543 O O . ILE A 1 197 ? 1.771 -4.673 -19.907 1.00 98.12 197 ILE A O 1
ATOM 1547 N N . GLU A 1 198 ? 2.625 -5.060 -21.944 1.00 98.38 198 GLU A N 1
ATOM 1548 C CA . GLU A 1 198 ? 2.572 -6.522 -21.860 1.00 98.38 198 GLU A CA 1
ATOM 1549 C C . GLU A 1 198 ? 3.328 -7.070 -20.640 1.00 98.38 198 GLU A C 1
ATOM 1551 O O . GLU A 1 198 ? 2.764 -7.834 -19.851 1.00 98.38 198 GLU A O 1
ATOM 1556 N N . ASN A 1 199 ? 4.588 -6.670 -20.450 1.00 98.19 199 ASN A N 1
ATOM 1557 C CA . ASN A 1 199 ? 5.396 -7.172 -19.341 1.00 98.19 199 ASN A CA 1
ATOM 1558 C C . ASN A 1 199 ? 4.846 -6.716 -17.982 1.00 98.19 199 ASN A C 1
ATOM 1560 O O . ASN A 1 199 ? 4.797 -7.506 -17.034 1.00 98.19 199 ASN A O 1
ATOM 1564 N N . PHE A 1 200 ? 4.362 -5.476 -17.884 1.00 98.38 200 PHE A N 1
ATOM 1565 C CA . PHE A 1 200 ? 3.790 -4.980 -16.638 1.00 98.38 200 PHE A CA 1
ATOM 1566 C C . PHE A 1 200 ? 2.439 -5.637 -16.316 1.00 98.38 200 PHE A C 1
ATOM 1568 O O . PHE A 1 200 ? 2.210 -6.051 -15.177 1.00 98.38 200 PHE A O 1
ATOM 1575 N N . CYS A 1 201 ? 1.590 -5.876 -17.322 1.00 98.69 201 CYS A N 1
ATOM 1576 C CA . CYS A 1 201 ? 0.395 -6.711 -17.188 1.00 98.69 201 CYS A CA 1
ATOM 1577 C C . CYS A 1 201 ? 0.742 -8.125 -16.693 1.00 98.69 201 CYS A C 1
ATOM 1579 O O . CYS A 1 201 ? 0.036 -8.661 -15.838 1.00 98.69 201 CYS A O 1
ATOM 1581 N N . ASN A 1 202 ? 1.827 -8.733 -17.186 1.00 98.62 202 ASN A N 1
ATOM 1582 C CA . ASN A 1 202 ? 2.281 -10.047 -16.718 1.00 98.62 202 ASN A CA 1
ATOM 1583 C C . ASN A 1 202 ? 2.698 -10.016 -15.240 1.00 98.62 202 ASN A C 1
ATOM 1585 O O . ASN A 1 202 ? 2.346 -10.926 -14.488 1.00 98.62 202 ASN A O 1
ATOM 1589 N N . LYS A 1 203 ? 3.374 -8.951 -14.791 1.00 98.62 203 LYS A N 1
ATOM 1590 C CA . LYS A 1 203 ? 3.716 -8.746 -13.374 1.00 98.62 203 LYS A CA 1
ATOM 1591 C C . LYS A 1 203 ? 2.467 -8.615 -12.495 1.00 98.62 203 LYS A C 1
ATOM 1593 O O . LYS A 1 203 ? 2.389 -9.280 -11.461 1.00 98.62 203 LYS A O 1
ATOM 1598 N N . ILE A 1 204 ? 1.484 -7.813 -12.917 1.00 98.69 204 ILE A N 1
ATOM 1599 C CA . ILE A 1 204 ? 0.202 -7.645 -12.209 1.00 98.69 204 ILE A CA 1
ATOM 1600 C C . ILE A 1 204 ? -0.508 -8.998 -12.081 1.00 98.69 204 ILE A C 1
ATOM 1602 O O . ILE A 1 204 ? -0.867 -9.391 -10.971 1.00 98.69 204 ILE A O 1
ATOM 1606 N N . LYS A 1 205 ? -0.648 -9.748 -13.185 1.00 98.69 205 LYS A N 1
ATOM 1607 C CA . LYS A 1 205 ? -1.278 -11.081 -13.200 1.00 98.69 205 LYS A CA 1
ATOM 1608 C C . LYS A 1 205 ? -0.569 -12.059 -12.266 1.00 98.69 205 LYS A C 1
ATOM 1610 O O . LYS A 1 205 ? -1.223 -12.667 -11.424 1.00 98.69 205 LYS A O 1
ATOM 1615 N N . ALA A 1 206 ? 0.758 -12.149 -12.349 1.00 98.56 206 ALA A N 1
ATOM 1616 C CA . ALA A 1 206 ? 1.544 -13.033 -11.493 1.00 98.56 206 ALA A CA 1
ATOM 1617 C C . ALA A 1 206 ? 1.377 -12.689 -10.003 1.00 98.56 206 ALA A C 1
ATOM 1619 O O . ALA A 1 206 ? 1.185 -13.578 -9.174 1.00 98.56 206 ALA A O 1
ATOM 1620 N N . GLY A 1 207 ? 1.396 -11.399 -9.651 1.00 98.25 207 GLY A N 1
ATOM 1621 C CA . GLY A 1 207 ? 1.117 -10.956 -8.286 1.00 98.25 207 GLY A CA 1
ATOM 1622 C C . GLY A 1 207 ? -0.300 -11.316 -7.841 1.00 98.25 207 GLY A C 1
ATOM 1623 O O . GLY A 1 207 ? -0.489 -11.844 -6.748 1.00 98.25 207 GLY A O 1
ATOM 1624 N N . ARG A 1 208 ? -1.292 -11.090 -8.707 1.00 97.62 208 ARG A N 1
ATOM 1625 C CA . ARG A 1 208 ? -2.706 -11.388 -8.455 1.00 97.62 208 ARG A CA 1
ATOM 1626 C C . ARG A 1 208 ? -2.944 -12.874 -8.181 1.00 97.62 208 ARG A C 1
ATOM 1628 O O . ARG A 1 208 ? -3.686 -13.196 -7.255 1.00 97.62 208 ARG A O 1
ATOM 1635 N N . GLU A 1 209 ? -2.319 -13.745 -8.972 1.00 97.94 209 GLU A N 1
ATOM 1636 C CA . GLU A 1 209 ? -2.361 -15.210 -8.854 1.00 97.94 209 GLU A CA 1
ATOM 1637 C C . GLU A 1 209 ? -1.595 -15.730 -7.633 1.00 97.94 209 GLU A C 1
ATOM 1639 O O . GLU A 1 209 ? -1.917 -16.791 -7.101 1.00 97.94 209 GLU A O 1
ATOM 1644 N N . ALA A 1 210 ? -0.586 -14.990 -7.166 1.00 97.69 210 ALA A N 1
ATOM 1645 C CA . ALA A 1 210 ? 0.184 -15.357 -5.985 1.00 97.69 210 ALA A CA 1
ATOM 1646 C C . ALA A 1 210 ? -0.571 -15.136 -4.665 1.00 97.69 210 ALA A C 1
ATOM 1648 O O . ALA A 1 210 ? -0.177 -15.734 -3.656 1.00 97.69 210 ALA A O 1
ATOM 1649 N N . ARG A 1 211 ? -1.616 -14.294 -4.666 1.00 95.69 211 ARG A N 1
ATOM 1650 C CA . ARG A 1 211 ? -2.450 -14.014 -3.489 1.00 95.69 211 ARG A CA 1
ATOM 1651 C C . ARG A 1 211 ? -3.168 -15.272 -3.004 1.00 95.69 211 ARG A C 1
ATOM 1653 O O . ARG A 1 211 ? -3.616 -16.102 -3.792 1.00 95.69 211 ARG A O 1
ATOM 1660 N N . VAL A 1 212 ? -3.327 -15.384 -1.694 1.00 93.56 212 VAL A N 1
ATOM 1661 C CA . VAL A 1 212 ? -4.128 -16.422 -1.035 1.00 93.56 212 VAL A CA 1
ATOM 1662 C C . VAL A 1 212 ? -5.597 -16.002 -0.960 1.00 93.56 212 VAL A C 1
ATOM 1664 O O . VAL A 1 212 ? -6.491 -16.845 -1.021 1.00 93.56 212 VAL A O 1
ATOM 1667 N N . THR A 1 213 ? -5.861 -14.700 -0.843 1.00 93.50 213 THR A N 1
ATOM 1668 C CA . THR A 1 213 ? -7.199 -14.119 -0.705 1.00 93.50 213 THR A CA 1
ATOM 1669 C C . THR A 1 213 ? -7.475 -13.054 -1.767 1.00 93.50 213 THR A C 1
ATOM 1671 O O . THR A 1 213 ? -6.575 -12.507 -2.400 1.00 93.50 213 THR A O 1
ATOM 1674 N N . SER A 1 214 ? -8.751 -12.701 -1.940 1.00 93.19 214 SER A N 1
ATOM 1675 C CA . SER A 1 214 ? -9.176 -11.574 -2.785 1.00 93.19 214 SER A CA 1
ATOM 1676 C C . SER A 1 214 ? -9.152 -10.215 -2.067 1.00 93.19 214 SER A C 1
ATOM 1678 O O . SER A 1 214 ? -9.749 -9.255 -2.566 1.00 93.19 214 SER A O 1
ATOM 1680 N N . ASP A 1 215 ? -8.585 -10.161 -0.860 1.00 96.00 215 ASP A N 1
ATOM 1681 C CA . ASP A 1 215 ? -8.622 -8.986 0.017 1.00 96.00 215 ASP A CA 1
ATOM 1682 C C . ASP A 1 215 ? -7.338 -8.148 -0.075 1.00 96.00 215 ASP A C 1
ATOM 1684 O O . ASP A 1 215 ? -7.418 -6.929 0.055 1.00 96.00 215 ASP A O 1
ATOM 1688 N N . PHE A 1 216 ? -6.180 -8.770 -0.335 1.00 98.06 216 PHE A N 1
ATOM 1689 C CA . PHE A 1 216 ? -4.923 -8.060 -0.594 1.00 98.06 216 PHE A CA 1
ATOM 1690 C C . PHE A 1 216 ? -4.973 -7.362 -1.953 1.00 98.06 216 PHE A C 1
ATOM 1692 O O . PHE A 1 216 ? -5.134 -8.042 -2.960 1.00 98.06 216 PHE A O 1
ATOM 1699 N N . MET A 1 217 ? -4.808 -6.042 -2.021 1.00 98.31 217 MET A N 1
ATOM 1700 C CA . MET A 1 217 ? -4.946 -5.288 -3.275 1.00 98.31 217 MET A CA 1
ATOM 1701 C C . MET A 1 217 ? -3.601 -5.022 -3.967 1.00 98.31 217 MET A C 1
ATOM 1703 O O . MET A 1 217 ? -2.591 -4.760 -3.312 1.00 98.31 217 MET A O 1
ATOM 1707 N N . ILE A 1 218 ? -3.595 -5.047 -5.299 1.00 98.56 218 ILE A N 1
ATOM 1708 C CA . ILE A 1 218 ? -2.455 -4.652 -6.134 1.00 98.56 218 ILE A CA 1
ATOM 1709 C C . ILE A 1 218 ? -2.887 -3.485 -7.021 1.00 98.56 218 ILE A C 1
ATOM 1711 O O . ILE A 1 218 ? -3.777 -3.632 -7.861 1.00 98.56 218 ILE A O 1
ATOM 1715 N N . THR A 1 219 ? -2.231 -2.339 -6.846 1.00 98.31 219 THR A N 1
ATOM 1716 C CA . THR A 1 219 ? -2.533 -1.101 -7.574 1.00 98.31 219 THR A CA 1
ATOM 1717 C C . THR A 1 219 ? -1.314 -0.668 -8.389 1.00 98.31 219 THR A C 1
ATOM 1719 O O . THR A 1 219 ? -0.310 -0.250 -7.820 1.00 98.31 219 THR A O 1
ATOM 1722 N N . PRO A 1 220 ? -1.337 -0.772 -9.716 1.00 98.38 220 PRO A N 1
ATOM 1723 C CA . PRO A 1 220 ? -0.300 -0.202 -10.554 1.00 98.38 220 PRO A CA 1
ATOM 1724 C C . PRO A 1 220 ? -0.350 1.330 -10.561 1.00 98.38 220 PRO A C 1
ATOM 1726 O O . PRO A 1 220 ? -1.420 1.930 -10.664 1.00 98.38 220 PRO A O 1
ATOM 1729 N N . ARG A 1 221 ? 0.836 1.930 -10.474 1.00 97.81 221 ARG A N 1
ATOM 1730 C CA . ARG A 1 221 ? 1.122 3.346 -10.667 1.00 97.81 221 ARG A CA 1
ATOM 1731 C C . ARG A 1 221 ? 1.676 3.565 -12.071 1.00 97.81 221 ARG A C 1
ATOM 1733 O O . ARG A 1 221 ? 2.674 2.947 -12.441 1.00 97.81 221 ARG A O 1
ATOM 1740 N N . ILE A 1 222 ? 1.044 4.452 -12.821 1.00 97.50 222 ILE A N 1
ATOM 1741 C CA . ILE A 1 222 ? 1.373 4.772 -14.205 1.00 97.50 222 ILE A CA 1
ATOM 1742 C C . ILE A 1 222 ? 2.300 5.986 -14.235 1.00 97.50 222 ILE A C 1
ATOM 1744 O O . ILE A 1 222 ? 1.931 7.083 -13.823 1.00 97.50 222 ILE A O 1
ATOM 1748 N N . GLU A 1 223 ? 3.506 5.818 -14.774 1.00 95.00 223 GLU A N 1
ATOM 1749 C CA . GLU A 1 223 ? 4.509 6.891 -14.819 1.00 95.00 223 GLU A CA 1
ATOM 1750 C C . GLU A 1 223 ? 4.474 7.720 -16.119 1.00 95.00 223 GLU A C 1
ATOM 1752 O O . GLU A 1 223 ? 5.331 8.580 -16.321 1.00 95.00 223 GLU A O 1
ATOM 1757 N N . SER A 1 224 ? 3.474 7.529 -16.988 1.00 94.75 224 SER A N 1
ATOM 1758 C CA . SER A 1 224 ? 3.378 8.142 -18.329 1.00 94.75 224 SER A CA 1
ATOM 1759 C C . SER A 1 224 ? 3.517 9.659 -18.345 1.00 94.75 224 SER A C 1
ATOM 1761 O O . SER A 1 224 ? 4.197 10.217 -19.206 1.00 94.75 224 SER A O 1
ATOM 1763 N N . LEU A 1 225 ? 2.909 10.353 -17.379 1.00 92.44 225 LEU A N 1
ATOM 1764 C CA . LEU A 1 225 ? 2.993 11.814 -17.305 1.00 92.44 225 LEU A CA 1
ATOM 1765 C C . LEU A 1 225 ? 4.399 12.287 -16.917 1.00 92.44 225 LEU A C 1
ATOM 1767 O O . LEU A 1 225 ? 4.890 13.275 -17.456 1.00 92.44 225 LEU A O 1
ATOM 1771 N N . ILE A 1 226 ? 5.066 11.558 -16.021 1.00 88.56 226 ILE A N 1
ATOM 1772 C CA . ILE A 1 226 ? 6.431 11.859 -15.567 1.00 88.56 226 ILE A CA 1
ATOM 1773 C C . ILE A 1 226 ? 7.460 11.478 -16.641 1.00 88.56 226 ILE A C 1
ATOM 1775 O O . ILE A 1 226 ? 8.480 12.148 -16.788 1.00 88.56 226 ILE A O 1
ATOM 1779 N N . ALA A 1 227 ? 7.178 10.437 -17.426 1.00 88.81 227 ALA A N 1
ATOM 1780 C CA . ALA A 1 227 ? 7.981 10.022 -18.573 1.00 88.81 227 ALA A CA 1
ATOM 1781 C C . ALA A 1 227 ? 7.752 10.889 -19.831 1.00 88.81 227 ALA A C 1
ATOM 1783 O O . ALA A 1 227 ? 8.472 10.737 -20.816 1.00 88.81 227 ALA A O 1
ATOM 1784 N N . GLY A 1 228 ? 6.772 11.803 -19.812 1.00 89.56 228 GLY A N 1
ATOM 1785 C CA . GLY A 1 228 ? 6.451 12.685 -20.939 1.00 89.56 228 GLY A CA 1
ATOM 1786 C C . GLY A 1 228 ? 5.654 12.025 -22.074 1.00 89.56 228 GLY A C 1
ATOM 1787 O O . GLY A 1 228 ? 5.571 12.600 -23.156 1.00 89.56 228 GLY A O 1
ATOM 1788 N N . ALA A 1 229 ? 5.061 10.848 -21.846 1.00 90.88 229 ALA A N 1
ATOM 1789 C CA . ALA A 1 229 ? 4.278 10.102 -22.837 1.00 90.88 229 ALA A CA 1
ATOM 1790 C C . ALA A 1 229 ? 2.856 10.664 -23.053 1.00 90.88 229 ALA A C 1
ATOM 1792 O O . ALA A 1 229 ? 2.265 10.455 -24.110 1.00 90.88 229 ALA A O 1
ATOM 1793 N N . GLY A 1 230 ? 2.324 11.418 -22.084 1.00 94.50 230 GLY A N 1
ATOM 1794 C CA . GLY A 1 230 ? 1.015 12.077 -22.182 1.00 94.50 230 GLY A CA 1
ATOM 1795 C C . GLY A 1 230 ? -0.148 11.274 -21.590 1.00 94.50 230 GLY A C 1
ATOM 1796 O O . GLY A 1 230 ? 0.038 10.211 -20.997 1.00 94.50 230 GLY A O 1
ATOM 1797 N N . ILE A 1 231 ? -1.360 11.830 -21.698 1.00 97.00 231 ILE A N 1
ATOM 1798 C CA . ILE A 1 231 ? -2.571 11.262 -21.085 1.00 97.00 231 ILE A CA 1
ATOM 1799 C C . ILE A 1 231 ? -3.111 10.073 -21.882 1.00 97.00 231 ILE A C 1
ATOM 1801 O O . ILE A 1 231 ? -3.663 9.150 -21.296 1.00 97.00 231 ILE A O 1
ATOM 1805 N N . GLU A 1 232 ? -2.930 10.064 -23.201 1.00 97.88 232 GLU A N 1
ATOM 1806 C CA . GLU A 1 232 ? -3.389 8.985 -24.073 1.00 97.88 232 GLU A CA 1
ATOM 1807 C C . GLU A 1 232 ? -2.688 7.662 -23.733 1.00 97.88 232 GLU A C 1
ATOM 1809 O O . GLU A 1 232 ? -3.364 6.659 -23.508 1.00 97.88 232 GLU A O 1
ATOM 1814 N N . ASP A 1 233 ? -1.357 7.681 -23.592 1.00 97.69 233 ASP A N 1
ATOM 1815 C CA . ASP A 1 233 ? -0.571 6.519 -23.149 1.00 97.69 233 ASP A CA 1
ATOM 1816 C C . ASP A 1 233 ? -0.947 6.101 -21.715 1.00 97.69 233 ASP A C 1
ATOM 1818 O O . ASP A 1 233 ? -1.105 4.911 -21.432 1.00 97.69 233 ASP A O 1
ATOM 1822 N N . ALA A 1 234 ? -1.189 7.069 -20.821 1.00 98.06 234 ALA A N 1
ATOM 1823 C CA . ALA A 1 234 ? -1.632 6.776 -19.459 1.00 98.06 234 ALA A CA 1
ATOM 1824 C C . ALA A 1 234 ? -2.989 6.048 -19.432 1.00 98.06 234 ALA A C 1
ATOM 1826 O O . ALA A 1 234 ? -3.175 5.099 -18.671 1.00 98.06 234 ALA A O 1
ATOM 1827 N N . MET A 1 235 ? -3.935 6.463 -20.279 1.00 98.38 235 MET A N 1
ATOM 1828 C CA . MET A 1 235 ? -5.254 5.835 -20.387 1.00 98.38 235 MET A CA 1
ATOM 1829 C C . MET A 1 235 ? -5.182 4.441 -21.018 1.00 98.38 235 MET A C 1
ATOM 1831 O O . MET A 1 235 ? -5.879 3.534 -20.560 1.00 98.38 235 MET A O 1
ATOM 1835 N N . GLU A 1 236 ? -4.332 4.246 -22.030 1.00 98.50 236 GLU A N 1
ATOM 1836 C CA . GLU A 1 236 ? -4.093 2.930 -22.637 1.00 98.50 236 GLU A CA 1
ATOM 1837 C C . GLU A 1 236 ? -3.551 1.935 -21.600 1.00 98.50 236 GLU A C 1
ATOM 1839 O O . GLU A 1 236 ? -4.096 0.839 -21.431 1.00 98.50 236 GLU A O 1
ATOM 1844 N N . ARG A 1 237 ? -2.541 2.355 -20.829 1.00 98.50 237 ARG A N 1
ATOM 1845 C CA . ARG A 1 237 ? -1.979 1.580 -19.715 1.00 98.50 237 ARG A CA 1
ATOM 1846 C C . ARG A 1 237 ? -3.015 1.286 -18.644 1.00 98.50 237 ARG A C 1
ATOM 1848 O O . ARG A 1 237 ? -3.138 0.137 -18.233 1.00 98.50 237 ARG A O 1
ATOM 1855 N N . ALA A 1 238 ? -3.792 2.285 -18.225 1.00 98.62 238 ALA A N 1
ATOM 1856 C CA . ALA A 1 238 ? -4.827 2.111 -17.210 1.00 98.62 238 ALA A CA 1
ATOM 1857 C C . ALA A 1 238 ? -5.821 1.011 -17.601 1.00 98.62 238 ALA A C 1
ATOM 1859 O O . ALA A 1 238 ? -6.076 0.108 -16.806 1.00 98.62 238 ALA A O 1
ATOM 1860 N N . MET A 1 239 ? -6.324 1.039 -18.839 1.00 98.62 239 MET A N 1
ATOM 1861 C CA . MET A 1 239 ? -7.243 0.015 -19.342 1.00 98.62 239 MET A CA 1
ATOM 1862 C C . MET A 1 239 ? -6.591 -1.372 -19.369 1.00 98.62 239 MET A C 1
ATOM 1864 O O . MET A 1 239 ? -7.154 -2.326 -18.833 1.00 98.62 239 MET A O 1
ATOM 1868 N N . ALA A 1 240 ? -5.372 -1.482 -19.902 1.00 98.75 240 ALA A N 1
ATOM 1869 C CA . ALA A 1 240 ? -4.653 -2.755 -19.956 1.00 98.75 240 ALA A CA 1
ATOM 1870 C C . ALA A 1 240 ? -4.343 -3.328 -18.559 1.00 98.75 240 ALA A C 1
ATOM 1872 O O . ALA A 1 240 ? -4.378 -4.542 -18.339 1.00 98.75 240 ALA A O 1
ATOM 1873 N N . TYR A 1 241 ? -4.045 -2.462 -17.593 1.00 98.69 241 TYR A N 1
ATOM 1874 C CA . TYR A 1 241 ? -3.743 -2.843 -16.218 1.00 98.69 241 TYR A CA 1
ATOM 1875 C C . TYR A 1 241 ? -5.001 -3.279 -15.456 1.00 98.69 241 TYR A C 1
ATOM 1877 O O . TYR A 1 241 ? -4.951 -4.263 -14.712 1.00 98.69 241 TYR A O 1
ATOM 1885 N N . VAL A 1 242 ? -6.142 -2.625 -15.696 1.00 98.62 242 VAL A N 1
ATOM 1886 C CA . VAL A 1 242 ? -7.455 -3.082 -15.212 1.00 98.62 242 VAL A CA 1
ATOM 1887 C C . VAL A 1 242 ? -7.782 -4.467 -15.775 1.00 98.62 242 VAL A C 1
ATOM 1889 O O . VAL A 1 242 ? -8.111 -5.369 -15.002 1.00 98.62 242 VAL A O 1
ATOM 1892 N N . ASP A 1 243 ? -7.600 -4.688 -17.080 1.00 98.44 243 ASP A N 1
ATOM 1893 C CA . ASP A 1 243 ? -7.835 -5.991 -17.725 1.00 98.44 243 ASP A CA 1
ATOM 1894 C C . ASP A 1 243 ? -6.887 -7.089 -17.207 1.00 98.44 243 ASP A C 1
ATOM 1896 O O . ASP A 1 243 ? -7.252 -8.266 -17.122 1.00 98.44 243 ASP A O 1
ATOM 1900 N N . ALA A 1 244 ? -5.671 -6.719 -16.795 1.00 98.44 244 ALA A N 1
ATOM 1901 C CA . ALA A 1 244 ? -4.731 -7.617 -16.123 1.00 98.44 244 ALA A CA 1
ATOM 1902 C C . ALA A 1 244 ? 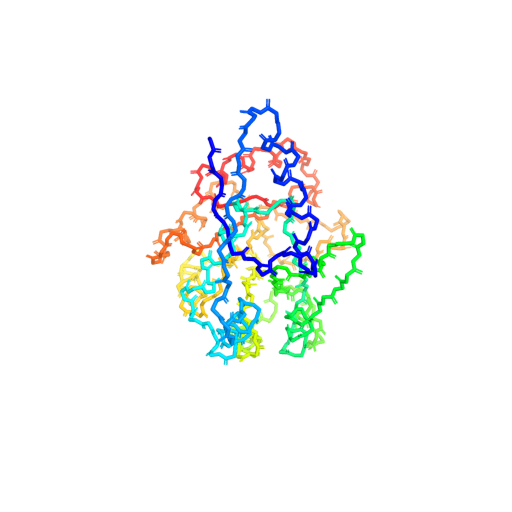-5.153 -7.981 -14.684 1.00 98.44 244 ALA A C 1
ATOM 1904 O O . ALA A 1 244 ? -4.614 -8.927 -14.101 1.00 98.44 244 ALA A O 1
ATOM 1905 N N . GLY A 1 245 ? -6.149 -7.287 -14.129 1.00 97.75 245 GLY A N 1
ATOM 1906 C CA . GLY A 1 245 ? -6.737 -7.555 -12.822 1.00 97.75 245 GLY A CA 1
ATOM 1907 C C . GLY A 1 245 ? -6.189 -6.689 -11.691 1.00 97.75 245 GLY A C 1
ATOM 1908 O O . GLY A 1 245 ? -6.164 -7.159 -10.551 1.00 97.75 245 GLY A O 1
ATOM 1909 N N . ALA A 1 246 ? -5.752 -5.466 -12.001 1.00 98.12 246 ALA A N 1
ATOM 1910 C CA . ALA A 1 246 ? -5.483 -4.429 -11.011 1.00 98.12 246 ALA A CA 1
ATOM 1911 C C . ALA A 1 246 ? -6.724 -4.118 -10.154 1.00 98.12 246 ALA A C 1
ATOM 1913 O O . ALA A 1 246 ? -7.846 -4.080 -10.660 1.00 98.12 246 ALA A O 1
ATOM 1914 N N . ASP A 1 247 ? -6.522 -3.857 -8.860 1.00 97.69 247 ASP A N 1
ATOM 1915 C CA . ASP A 1 247 ? -7.604 -3.499 -7.929 1.00 97.69 247 ASP A CA 1
ATOM 1916 C C . ASP A 1 247 ? -7.863 -1.975 -7.868 1.00 97.69 247 ASP A C 1
ATOM 1918 O O . ASP A 1 247 ? -8.839 -1.527 -7.266 1.00 97.69 247 ASP A O 1
ATOM 1922 N N . GLY A 1 248 ? -6.996 -1.177 -8.496 1.00 96.25 248 GLY A N 1
ATOM 1923 C CA . GLY A 1 248 ? -7.094 0.275 -8.661 1.00 96.25 248 GLY A CA 1
ATOM 1924 C C . GLY A 1 248 ? -6.013 0.779 -9.622 1.00 96.25 248 GLY A C 1
ATOM 1925 O O . GLY A 1 248 ? -5.128 0.011 -9.978 1.00 96.25 248 GLY A O 1
ATOM 1926 N N . ILE A 1 249 ? -6.059 2.049 -10.026 1.00 97.75 249 ILE A N 1
ATOM 1927 C CA . ILE A 1 249 ? -5.022 2.701 -10.847 1.00 97.75 249 ILE A CA 1
ATOM 1928 C C . ILE A 1 249 ? -4.537 3.952 -10.111 1.00 97.75 249 ILE A C 1
ATOM 1930 O O . ILE A 1 249 ? -5.360 4.665 -9.529 1.00 97.75 249 ILE A O 1
ATOM 1934 N N . MET A 1 250 ? -3.225 4.202 -10.137 1.00 95.44 250 MET A N 1
ATOM 1935 C CA . MET A 1 250 ? -2.601 5.436 -9.651 1.00 95.44 250 MET A CA 1
ATOM 1936 C C . MET A 1 250 ? -1.821 6.141 -10.753 1.00 95.44 250 MET A C 1
ATOM 1938 O O . MET A 1 250 ? -1.194 5.432 -11.566 1.00 95.44 250 MET A O 1
#

Sequence (250 aa):
DYVVHGDDWKDGLQSNLRQRVIDVLKEWNGELVEIPYTKGVSISKLDNMLNQIGTTPQQRMKKLKKLLGEKNPIRILEAHNGLTGLIVEKTRCESDGEIREFDGMWVSSLCDSTAKGKPDIELVDLTSRLNTINDILEVTTKPIILDGDTGGKIEHFVYTVKTLERLGVSAIIIEDKVGLKKNSLFGTDVTQTQDTIENFCNKIKAGREARVTSDFMITPRIESLIAGAGIEDAMERAMAYVDAGADGIM

Radius of gyration: 21.91 Å; chains: 1; bounding box: 65×37×55 Å